Protein AF-A0A3D4LL09-F1 (afdb_monomer_lite)

Secondary structure (DSSP, 8-state):
---EEEE-HHHHTTT---TT--EEEEEEESSTTTTHHHHTT---------S----HHHHHHH--TTEEEEEEE-STTHHHHHHHHHTS-SS--HHHHHHHHHTT--PPSS-TTGGG----HHHHHHHHHHHHHHEEEEEEEHHHHHHHH----HHHHHHHHHHHH--TT--TT-TT--HHHHHHHHHHHHHHH--GGGGGG-HHHHHHHHHHHTT----TT-SSTTHHHHHHHHHHTHHHHHHHHHTS-HHHHTTSTTHHHHHHHHHTTS-HHHHHHHHHH-HHHHHHTT-----

Structure (mmCIF, N/CA/C/O backbone):
data_AF-A0A3D4LL09-F1
#
_entry.id   AF-A0A3D4LL09-F1
#
loop_
_atom_site.group_PDB
_atom_site.id
_atom_site.type_symbol
_atom_site.label_atom_id
_atom_site.label_alt_id
_atom_site.label_comp_id
_atom_site.label_asym_id
_atom_site.label_entity_id
_atom_site.label_seq_id
_atom_site.pdbx_PDB_ins_code
_atom_site.Cartn_x
_atom_site.Cartn_y
_atom_site.Cartn_z
_atom_site.occupancy
_atom_site.B_iso_or_equiv
_atom_site.auth_seq_id
_atom_site.auth_comp_id
_atom_site.auth_asym_id
_atom_site.auth_atom_id
_atom_site.pdbx_PDB_model_num
ATOM 1 N N . MET A 1 1 ? 12.389 -12.073 -26.379 1.00 48.88 1 MET A N 1
ATOM 2 C CA . MET A 1 1 ? 12.527 -10.742 -25.754 1.00 48.88 1 MET A CA 1
ATOM 3 C C . MET A 1 1 ? 13.259 -10.956 -24.448 1.00 48.88 1 MET A C 1
ATOM 5 O O . MET A 1 1 ? 12.718 -11.646 -23.595 1.00 48.88 1 MET A O 1
ATOM 9 N N . MET A 1 2 ? 14.506 -10.508 -24.342 1.00 57.81 2 MET A N 1
ATOM 10 C CA . MET A 1 2 ? 15.298 -10.720 -23.134 1.00 57.81 2 MET A CA 1
ATOM 11 C C . MET A 1 2 ? 15.249 -9.410 -22.362 1.00 57.81 2 MET A C 1
ATOM 13 O O . MET A 1 2 ? 16.082 -8.542 -22.589 1.00 57.81 2 MET A O 1
ATOM 17 N N . PHE A 1 3 ? 14.210 -9.228 -21.538 1.00 65.88 3 PHE A N 1
ATOM 18 C CA . PHE A 1 3 ? 14.255 -8.126 -20.586 1.00 65.88 3 PHE A CA 1
ATOM 19 C C . PHE A 1 3 ? 15.547 -8.256 -19.772 1.00 65.88 3 PHE A C 1
ATOM 21 O O . PHE A 1 3 ? 15.990 -9.363 -19.461 1.00 65.88 3 PHE A O 1
ATOM 28 N N . HIS A 1 4 ? 16.154 -7.127 -19.431 1.00 75.44 4 HIS A N 1
ATOM 29 C CA . HIS A 1 4 ? 17.276 -7.142 -18.511 1.00 75.44 4 HIS A CA 1
ATOM 30 C C . HIS A 1 4 ? 16.746 -7.317 -17.093 1.00 75.44 4 HIS A C 1
ATOM 32 O O . HIS A 1 4 ? 16.128 -6.399 -16.548 1.00 75.44 4 HIS A O 1
ATOM 38 N N . ASP A 1 5 ? 17.001 -8.487 -16.520 1.00 82.19 5 ASP A N 1
ATOM 39 C CA . ASP A 1 5 ? 16.604 -8.830 -15.160 1.00 82.19 5 ASP A CA 1
ATOM 40 C C . ASP A 1 5 ? 17.670 -8.384 -14.161 1.00 82.19 5 ASP A C 1
ATOM 42 O O . ASP A 1 5 ? 18.877 -8.531 -14.383 1.00 82.19 5 ASP A O 1
ATOM 46 N N . PHE A 1 6 ? 17.228 -7.828 -13.039 1.00 81.50 6 PHE A N 1
ATOM 47 C CA . PHE A 1 6 ? 18.079 -7.626 -11.884 1.00 81.50 6 PHE A CA 1
ATOM 48 C C . PHE A 1 6 ? 17.308 -7.839 -10.584 1.00 81.50 6 PHE A C 1
ATOM 50 O O . PHE A 1 6 ? 16.179 -7.384 -10.394 1.00 81.50 6 PHE A O 1
ATOM 57 N N . ASN A 1 7 ? 17.996 -8.506 -9.664 1.00 82.38 7 ASN A N 1
ATOM 58 C CA . ASN A 1 7 ? 17.589 -8.686 -8.280 1.00 82.38 7 ASN A CA 1
ATOM 59 C C . ASN A 1 7 ? 18.347 -7.707 -7.396 1.00 82.38 7 ASN A C 1
ATOM 61 O O . ASN A 1 7 ? 19.372 -7.162 -7.808 1.00 82.38 7 ASN A O 1
ATOM 65 N N . LYS A 1 8 ? 17.844 -7.498 -6.180 1.00 79.94 8 LYS A N 1
ATOM 66 C CA . LYS A 1 8 ? 18.388 -6.518 -5.237 1.00 79.94 8 LYS A CA 1
ATOM 67 C C . LYS A 1 8 ? 18.524 -5.111 -5.844 1.00 79.94 8 LYS A C 1
ATOM 69 O O . LYS A 1 8 ? 19.638 -4.626 -6.102 1.00 79.94 8 LYS A O 1
ATOM 74 N N . PRO A 1 9 ? 17.391 -4.454 -6.158 1.00 79.19 9 PRO A N 1
ATOM 75 C CA . PRO A 1 9 ? 17.397 -3.183 -6.868 1.00 79.19 9 PRO A CA 1
ATOM 76 C C . PRO A 1 9 ? 18.312 -2.125 -6.248 1.00 79.19 9 PRO A C 1
ATOM 78 O O . PRO A 1 9 ? 18.978 -1.385 -6.973 1.00 79.19 9 PRO A O 1
ATOM 81 N N . SER A 1 10 ? 18.392 -2.061 -4.924 1.00 73.19 10 SER A N 1
ATOM 82 C CA . SER A 1 10 ? 19.152 -1.036 -4.219 1.00 73.19 10 SER A CA 1
ATOM 83 C C . SER A 1 10 ? 20.654 -1.145 -4.450 1.00 73.19 10 SER A C 1
ATOM 85 O O . SER A 1 10 ? 21.327 -0.116 -4.547 1.00 73.19 10 SER A O 1
ATOM 87 N N . GLU A 1 11 ? 21.168 -2.367 -4.589 1.00 78.00 11 GLU A N 1
ATOM 88 C CA . GLU A 1 11 ? 22.570 -2.629 -4.922 1.00 78.00 11 GLU A CA 1
ATOM 89 C C . GLU A 1 11 ? 22.829 -2.344 -6.410 1.00 78.00 11 GLU A C 1
ATOM 91 O O . GLU A 1 11 ? 23.786 -1.659 -6.773 1.00 78.00 11 GLU A O 1
ATOM 96 N N . LYS A 1 12 ? 21.930 -2.813 -7.285 1.00 84.81 12 LYS A N 1
ATOM 97 C CA . LYS A 1 12 ? 22.168 -2.841 -8.734 1.00 84.81 12 LYS A CA 1
ATOM 98 C C . LYS A 1 12 ? 21.934 -1.519 -9.450 1.00 84.81 12 LYS A C 1
ATOM 100 O O . LYS A 1 12 ? 22.621 -1.241 -10.430 1.00 84.81 12 LYS A O 1
ATOM 105 N N . ILE A 1 13 ? 21.011 -0.672 -8.988 1.00 86.19 13 ILE A N 1
ATOM 106 C CA . ILE A 1 13 ? 20.606 0.549 -9.714 1.00 86.19 13 ILE A CA 1
ATOM 107 C C . ILE A 1 13 ? 21.780 1.485 -10.015 1.00 86.19 13 ILE A C 1
ATOM 109 O O . ILE A 1 13 ? 21.803 2.106 -11.076 1.00 86.19 13 ILE A O 1
ATOM 113 N N . ASN A 1 14 ? 22.753 1.599 -9.109 1.00 81.56 14 ASN A N 1
ATOM 114 C CA . ASN A 1 14 ? 23.909 2.475 -9.319 1.00 81.56 14 ASN A CA 1
ATOM 115 C C . ASN A 1 14 ? 24.937 1.889 -10.304 1.00 81.56 14 ASN A C 1
ATOM 117 O O . ASN A 1 14 ? 25.746 2.640 -10.843 1.00 81.56 14 ASN A O 1
ATOM 121 N N . GLU A 1 15 ? 24.883 0.583 -10.568 1.00 86.12 15 GLU A N 1
ATOM 122 C CA . GLU A 1 15 ? 25.737 -0.118 -11.534 1.00 86.12 15 GLU A CA 1
ATOM 123 C C . GLU A 1 15 ? 25.141 -0.101 -12.955 1.00 86.12 15 GLU A C 1
ATOM 125 O O . GLU A 1 15 ? 25.858 -0.305 -13.938 1.00 86.12 15 GLU A O 1
ATOM 130 N N . LEU A 1 16 ? 23.832 0.162 -13.085 1.00 85.56 16 LEU A N 1
ATOM 131 C CA . LEU A 1 16 ? 23.133 0.149 -14.369 1.00 85.56 16 LEU A CA 1
ATOM 132 C C . LEU A 1 16 ? 23.620 1.275 -15.290 1.00 85.56 16 LEU A C 1
ATOM 134 O O . LEU A 1 16 ? 23.458 2.466 -15.018 1.00 85.56 16 LEU A O 1
ATOM 138 N N . ARG A 1 17 ? 24.122 0.898 -16.467 1.00 84.81 17 ARG A N 1
ATOM 139 C CA . ARG A 1 17 ? 24.560 1.831 -17.518 1.00 84.81 17 ARG A CA 1
ATOM 140 C C . ARG A 1 17 ? 23.409 2.236 -18.445 1.00 84.81 17 ARG A C 1
ATOM 142 O O . ARG A 1 17 ? 23.509 2.108 -19.658 1.00 84.81 17 ARG A O 1
ATOM 149 N N . ILE A 1 18 ? 22.313 2.740 -17.871 1.00 84.69 18 ILE A N 1
ATOM 150 C CA . ILE A 1 18 ? 21.068 3.082 -18.598 1.00 84.69 18 ILE A CA 1
ATOM 151 C C . ILE A 1 18 ? 20.721 4.575 -18.541 1.00 84.69 18 ILE A C 1
ATOM 153 O O . ILE A 1 18 ? 19.552 4.975 -18.516 1.00 84.69 18 ILE A O 1
ATOM 157 N N . ASN A 1 19 ? 21.746 5.424 -18.495 1.00 78.69 19 ASN A N 1
ATOM 158 C CA . ASN A 1 19 ? 21.583 6.874 -18.423 1.00 78.69 19 ASN A CA 1
ATOM 159 C C . ASN A 1 19 ? 20.688 7.382 -19.562 1.00 78.69 19 ASN A C 1
ATOM 161 O O . ASN A 1 19 ? 20.935 7.100 -20.730 1.00 78.69 19 ASN A O 1
ATOM 165 N N . ASN A 1 20 ? 19.639 8.132 -19.211 1.00 81.50 20 ASN A N 1
ATOM 166 C CA . ASN A 1 20 ? 18.649 8.670 -20.152 1.00 81.50 20 ASN A CA 1
ATOM 167 C C . ASN A 1 20 ? 17.906 7.625 -21.007 1.00 81.50 20 ASN A C 1
ATOM 169 O O . ASN A 1 20 ? 17.220 7.997 -21.960 1.00 81.50 20 ASN A O 1
ATOM 173 N N . CYS A 1 21 ? 17.951 6.338 -20.647 1.00 89.44 21 CYS A N 1
ATOM 174 C CA . CYS A 1 21 ? 17.120 5.337 -21.302 1.00 89.44 21 CYS A CA 1
ATOM 175 C C . CYS A 1 21 ? 15.646 5.588 -20.962 1.00 89.44 21 CYS A C 1
ATOM 177 O O . CYS A 1 21 ? 15.214 5.419 -19.824 1.00 89.44 21 CYS A O 1
ATOM 179 N N . THR A 1 22 ? 14.857 5.980 -21.960 1.00 92.69 22 THR A N 1
ATOM 180 C CA . THR A 1 22 ? 13.397 5.905 -21.867 1.00 92.69 22 THR A CA 1
ATOM 181 C C . THR A 1 22 ? 12.970 4.463 -22.100 1.00 92.69 22 THR A C 1
ATOM 183 O O . THR A 1 22 ? 13.456 3.850 -23.043 1.00 92.69 22 THR A O 1
ATOM 186 N N . GLY A 1 23 ? 12.062 3.928 -21.292 1.00 93.19 23 GLY A N 1
ATOM 187 C CA . GLY A 1 23 ? 11.683 2.522 -21.390 1.00 93.19 23 GLY A CA 1
ATOM 188 C C . GLY A 1 23 ? 10.579 2.108 -20.429 1.00 93.19 23 GLY A C 1
ATOM 189 O O . GLY A 1 23 ? 9.956 2.948 -19.766 1.00 93.19 23 GLY A O 1
ATOM 190 N N . ILE A 1 24 ? 10.358 0.801 -20.365 1.00 93.31 24 ILE A N 1
ATOM 191 C CA . ILE A 1 24 ? 9.374 0.152 -19.501 1.00 93.31 24 ILE A CA 1
ATOM 192 C C . ILE A 1 24 ? 10.079 -0.778 -18.518 1.00 93.31 24 ILE A C 1
ATOM 194 O O . ILE A 1 24 ? 11.163 -1.282 -18.803 1.00 93.31 24 ILE A O 1
ATOM 198 N N . TYR A 1 25 ? 9.467 -0.996 -17.362 1.00 94.44 25 TYR A N 1
ATOM 199 C CA . TYR A 1 25 ? 9.916 -1.992 -16.404 1.00 94.44 25 TYR A CA 1
ATOM 200 C C . TYR A 1 25 ? 8.736 -2.735 -15.797 1.00 94.44 25 TYR A C 1
ATOM 202 O O . TYR A 1 25 ? 7.612 -2.229 -15.724 1.00 94.44 25 TYR A O 1
ATOM 210 N N . VAL A 1 26 ? 9.034 -3.943 -15.352 1.00 93.44 26 VAL A N 1
ATOM 211 C CA . VAL A 1 26 ? 8.110 -4.891 -14.753 1.00 93.44 26 VAL A CA 1
ATOM 212 C C . VAL A 1 26 ? 8.700 -5.314 -13.419 1.00 93.44 26 VAL A C 1
ATOM 214 O O . VAL A 1 26 ? 9.897 -5.570 -13.326 1.00 93.44 26 VAL A O 1
ATOM 217 N N . VAL A 1 27 ? 7.865 -5.363 -12.390 1.00 93.12 27 VAL A N 1
ATOM 218 C CA . VAL A 1 27 ? 8.226 -5.851 -11.062 1.00 93.12 27 VAL A CA 1
ATOM 219 C C . VAL A 1 27 ? 7.487 -7.153 -10.822 1.00 93.12 27 VAL A C 1
ATOM 221 O O . VAL A 1 27 ? 6.258 -7.208 -10.949 1.00 93.12 27 VAL A O 1
ATOM 224 N N . ARG A 1 28 ? 8.240 -8.184 -10.457 1.00 90.12 28 ARG A N 1
ATOM 225 C CA . ARG A 1 28 ? 7.733 -9.520 -10.168 1.00 90.12 28 ARG A CA 1
ATOM 226 C C . ARG A 1 28 ? 7.959 -9.876 -8.715 1.00 90.12 28 ARG A C 1
ATOM 228 O O . ARG A 1 28 ? 8.939 -9.453 -8.109 1.00 90.12 28 ARG A O 1
ATOM 235 N N . SER A 1 29 ? 7.054 -10.670 -8.165 1.00 85.56 29 SER A N 1
ATOM 236 C CA . SER A 1 29 ? 7.299 -11.341 -6.896 1.00 85.56 29 SER A CA 1
ATOM 237 C C . SER A 1 29 ? 8.192 -12.565 -7.119 1.00 85.56 29 SER A C 1
ATOM 239 O O . SER A 1 29 ? 7.896 -13.387 -7.981 1.00 85.56 29 SER A O 1
ATOM 241 N N . MET A 1 30 ? 9.268 -12.701 -6.338 1.00 80.19 30 MET A N 1
ATOM 242 C CA . MET A 1 30 ? 10.162 -13.869 -6.379 1.00 80.19 30 MET A CA 1
ATOM 243 C C . MET A 1 30 ? 9.504 -15.133 -5.817 1.00 80.19 30 MET A C 1
ATOM 245 O O . MET A 1 30 ? 9.904 -16.252 -6.136 1.00 80.19 30 MET A O 1
ATOM 249 N N . HIS A 1 31 ? 8.495 -14.969 -4.965 1.00 72.81 31 HIS A N 1
ATOM 250 C CA . HIS A 1 31 ? 7.753 -16.080 -4.397 1.00 72.81 31 HIS A CA 1
ATOM 251 C C . HIS A 1 31 ? 6.367 -16.111 -5.029 1.00 72.81 31 HIS A C 1
ATOM 253 O O . HIS A 1 31 ? 5.594 -15.159 -4.907 1.00 72.81 31 HIS A O 1
ATOM 259 N N . ARG A 1 32 ? 6.012 -17.238 -5.660 1.00 54.97 32 ARG A N 1
ATOM 260 C CA . ARG A 1 32 ? 4.610 -17.486 -6.006 1.00 54.97 32 ARG A CA 1
ATOM 261 C C . ARG A 1 32 ? 3.805 -17.312 -4.723 1.00 54.97 32 ARG A C 1
ATOM 263 O O . ARG A 1 32 ? 4.091 -18.004 -3.748 1.00 54.97 32 ARG A O 1
ATOM 270 N N . ASN A 1 33 ? 2.779 -16.463 -4.754 1.00 52.62 33 ASN A N 1
ATOM 271 C CA . ASN A 1 33 ? 1.744 -16.363 -3.718 1.00 52.62 33 ASN A CA 1
ATOM 272 C C . ASN A 1 33 ? 1.976 -15.427 -2.515 1.00 52.62 33 ASN A C 1
ATOM 274 O O . ASN A 1 33 ? 1.181 -15.530 -1.586 1.00 52.62 33 ASN A O 1
ATOM 278 N N . ILE A 1 34 ? 2.933 -14.482 -2.500 1.00 50.44 34 ILE A N 1
ATOM 279 C CA . ILE A 1 34 ? 3.039 -13.520 -1.360 1.00 50.44 34 ILE A CA 1
ATOM 280 C C . ILE A 1 34 ? 1.725 -12.747 -1.142 1.00 50.44 34 ILE A C 1
ATOM 282 O O . ILE A 1 34 ? 1.379 -12.388 -0.023 1.00 50.44 34 ILE A O 1
ATOM 286 N N . PHE A 1 35 ? 0.964 -12.531 -2.217 1.00 53.34 35 PHE A N 1
ATOM 287 C CA . PHE A 1 35 ? -0.315 -11.826 -2.186 1.00 53.34 35 PHE A CA 1
ATOM 288 C C . PHE A 1 35 ? -1.514 -12.728 -2.515 1.00 53.34 35 PHE A C 1
ATOM 290 O O . PHE A 1 35 ? -2.554 -12.199 -2.893 1.00 53.34 35 PHE A O 1
ATOM 297 N N . LYS A 1 36 ? -1.412 -14.068 -2.400 1.00 45.16 36 LYS A N 1
ATOM 298 C CA . LYS A 1 36 ? -2.538 -14.977 -2.730 1.00 45.16 36 LYS A CA 1
ATOM 299 C C . LYS A 1 36 ? -3.803 -14.660 -1.934 1.00 45.16 36 LYS A C 1
ATOM 301 O O . LYS A 1 36 ? -4.886 -14.688 -2.509 1.00 45.16 36 LYS A O 1
ATOM 306 N N . ASP A 1 37 ? -3.651 -14.263 -0.675 1.00 43.41 37 ASP A N 1
ATOM 307 C CA . ASP A 1 37 ? -4.774 -13.870 0.184 1.00 43.41 37 ASP A CA 1
ATOM 308 C C . ASP A 1 37 ? -5.446 -12.568 -0.291 1.00 43.41 37 ASP A C 1
ATOM 310 O O . ASP A 1 37 ? -6.614 -12.335 -0.013 1.00 43.41 37 ASP A O 1
ATOM 314 N N . VAL A 1 38 ? -4.747 -11.749 -1.088 1.00 45.44 38 VAL A N 1
ATOM 315 C CA . VAL A 1 38 ? -5.309 -10.566 -1.766 1.00 45.44 38 VAL A CA 1
ATOM 316 C C . VAL A 1 38 ? -5.921 -10.922 -3.134 1.00 45.44 38 VAL A C 1
ATOM 318 O O . VAL A 1 38 ? -6.691 -10.140 -3.686 1.00 45.44 38 VAL A O 1
ATOM 321 N N . ASN A 1 39 ? -5.583 -12.088 -3.697 1.00 40.12 39 ASN A N 1
ATOM 322 C CA . ASN A 1 39 ? -5.847 -12.463 -5.092 1.00 40.12 39 ASN A CA 1
ATOM 323 C C . ASN A 1 39 ? -7.066 -13.389 -5.287 1.00 40.12 39 ASN A C 1
ATOM 325 O O . ASN A 1 39 ? -7.489 -13.595 -6.424 1.00 40.12 39 ASN A O 1
ATOM 329 N N . ASN A 1 40 ? -7.644 -13.949 -4.216 1.00 39.19 40 ASN A N 1
ATOM 330 C CA . ASN A 1 40 ? -8.684 -14.992 -4.292 1.00 39.19 40 ASN A CA 1
ATOM 331 C C . ASN A 1 40 ? -10.048 -14.556 -4.882 1.00 39.19 40 ASN A C 1
ATOM 333 O O . ASN A 1 40 ? -10.948 -15.386 -4.978 1.00 39.19 40 ASN A O 1
ATOM 337 N N . GLU A 1 41 ? -10.211 -13.315 -5.351 1.00 43.09 41 GLU A N 1
ATOM 338 C CA . GLU A 1 41 ? -11.465 -12.834 -5.961 1.00 43.09 41 GLU A CA 1
ATOM 339 C C . GLU A 1 41 ? -11.369 -12.469 -7.459 1.00 43.09 41 GLU A C 1
ATOM 341 O O . GLU A 1 41 ? -12.369 -12.090 -8.063 1.00 43.09 41 GLU A O 1
ATOM 346 N N . MET A 1 42 ? -10.209 -12.584 -8.118 1.00 39.28 42 MET A N 1
ATOM 347 C CA . MET A 1 42 ? -9.995 -11.896 -9.409 1.00 39.28 42 MET A CA 1
ATOM 348 C C . MET A 1 42 ? -10.332 -12.672 -10.696 1.00 39.28 42 MET A C 1
ATOM 350 O O . MET A 1 42 ? -10.083 -12.160 -11.790 1.00 39.28 42 MET A O 1
ATOM 354 N N . HIS A 1 43 ? -10.952 -13.854 -10.631 1.00 34.12 43 HIS A N 1
ATOM 355 C CA . HIS A 1 43 ? -11.329 -14.589 -11.846 1.00 34.12 43 HIS A CA 1
ATOM 356 C C . HIS A 1 43 ? -12.836 -14.735 -12.034 1.00 34.12 43 HIS A C 1
ATOM 358 O O . HIS A 1 43 ? -13.422 -15.768 -11.719 1.00 34.12 43 HIS A O 1
ATOM 364 N N . LYS A 1 44 ? -13.425 -13.727 -12.687 1.00 29.20 44 LYS A N 1
ATOM 365 C CA . LYS A 1 44 ? -14.289 -13.926 -13.859 1.00 29.20 44 LYS A CA 1
ATOM 366 C C . LYS A 1 44 ? -14.515 -12.605 -14.600 1.00 29.20 44 LYS A C 1
ATOM 368 O O . LYS A 1 44 ? -14.818 -11.594 -13.984 1.00 29.20 44 LYS A O 1
ATOM 373 N N . GLU A 1 45 ? -14.448 -12.708 -15.931 1.00 31.64 45 GLU A N 1
ATOM 374 C CA . GLU A 1 45 ? -15.123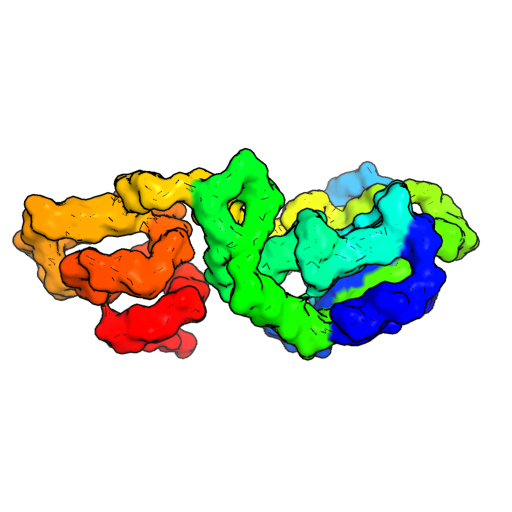 -11.842 -16.913 1.00 31.64 45 GLU A CA 1
ATOM 375 C C . GLU A 1 45 ? -14.516 -10.451 -17.240 1.00 31.64 45 GLU A C 1
ATOM 377 O O . GLU A 1 45 ? -14.611 -9.505 -16.471 1.00 31.64 45 GLU A O 1
ATOM 382 N N . TYR A 1 46 ? -13.920 -10.277 -18.434 1.00 35.19 46 TYR A N 1
ATOM 383 C CA . TYR A 1 46 ? -14.605 -9.791 -19.658 1.00 35.19 46 TYR A CA 1
ATOM 384 C C . TYR A 1 46 ? -13.629 -9.340 -20.769 1.00 35.19 46 TYR A C 1
ATOM 386 O O . TYR A 1 46 ? -12.518 -8.864 -20.524 1.00 35.19 46 TYR A O 1
ATOM 394 N N . GLN A 1 47 ? -14.115 -9.464 -22.009 1.00 32.94 47 GLN A N 1
ATOM 395 C CA . GLN A 1 47 ? -13.520 -9.060 -23.284 1.00 32.94 47 GLN A CA 1
ATOM 396 C C . GLN A 1 47 ? -13.748 -7.574 -23.657 1.00 32.94 47 GLN A C 1
ATOM 398 O O . GLN A 1 47 ? -14.719 -6.940 -23.259 1.00 32.94 47 GLN A O 1
ATOM 403 N N . GLU A 1 48 ? -12.828 -7.098 -24.506 1.00 30.95 48 GLU A N 1
ATOM 404 C CA . GLU A 1 48 ? -12.961 -6.114 -25.598 1.00 30.95 48 GLU A CA 1
ATOM 405 C C . GLU A 1 48 ? -13.240 -4.620 -25.328 1.00 30.95 48 GLU A C 1
ATOM 407 O O . GLU A 1 48 ? -14.360 -4.147 -25.164 1.00 30.95 48 GLU A O 1
ATOM 412 N N . ARG A 1 49 ? -12.156 -3.834 -25.469 1.00 27.17 49 ARG A N 1
ATOM 413 C CA . ARG A 1 49 ? -12.154 -2.461 -26.015 1.00 27.17 49 ARG A CA 1
ATOM 414 C C . ARG A 1 49 ? -10.865 -2.239 -26.807 1.00 27.17 49 ARG A C 1
ATOM 416 O O . ARG A 1 49 ? -9.785 -2.565 -26.300 1.00 27.17 49 ARG A O 1
ATOM 423 N N . THR A 1 50 ? -11.004 -1.682 -28.007 1.00 32.12 50 THR A N 1
ATOM 424 C CA . THR A 1 50 ? -9.974 -1.417 -29.023 1.00 32.12 50 THR A CA 1
ATOM 425 C C . THR A 1 50 ? -8.934 -0.396 -28.549 1.00 32.12 50 THR A C 1
ATOM 427 O O . THR A 1 50 ? -9.128 0.815 -28.576 1.00 32.12 50 THR A O 1
ATOM 430 N N . ILE A 1 51 ? -7.798 -0.921 -28.101 1.00 31.55 51 ILE A N 1
ATOM 431 C CA . ILE A 1 51 ? -6.498 -0.249 -27.975 1.00 31.55 51 ILE A CA 1
ATOM 432 C C . ILE A 1 51 ? -5.572 -1.052 -28.902 1.00 31.55 51 ILE A C 1
ATOM 434 O O . ILE A 1 51 ? -5.805 -2.256 -29.014 1.00 31.55 51 ILE A O 1
ATOM 438 N N . PRO A 1 52 ? -4.565 -0.460 -29.574 1.00 34.34 52 PRO A N 1
ATOM 439 C CA . PRO A 1 52 ? -3.621 -1.234 -30.375 1.00 34.34 52 PRO A CA 1
ATOM 440 C C . PRO A 1 52 ? -3.048 -2.382 -29.538 1.00 34.34 52 PRO A C 1
ATOM 442 O O . PRO A 1 52 ? -2.358 -2.140 -28.547 1.00 34.34 52 PRO A O 1
ATOM 445 N N . THR A 1 53 ? -3.398 -3.617 -29.890 1.00 38.09 53 THR A N 1
ATOM 446 C CA . THR A 1 53 ? -2.895 -4.811 -29.216 1.00 38.09 53 THR A CA 1
ATOM 447 C C . THR A 1 53 ? -1.407 -4.923 -29.543 1.00 38.09 53 THR A C 1
ATOM 449 O O . THR A 1 53 ? -1.052 -4.804 -30.719 1.00 38.09 53 THR A O 1
ATOM 452 N N . PRO A 1 54 ? -0.514 -5.113 -28.553 1.00 41.50 54 PRO A N 1
ATOM 453 C CA . PRO A 1 54 ? 0.864 -5.499 -28.838 1.00 41.50 54 PRO A CA 1
ATOM 454 C C . PRO A 1 54 ? 0.872 -6.723 -29.771 1.00 41.50 54 PRO A C 1
ATOM 456 O O . PRO A 1 54 ? -0.048 -7.538 -29.656 1.00 41.50 54 PRO A O 1
ATOM 459 N N . PRO A 1 55 ? 1.862 -6.875 -30.673 1.00 48.53 55 PRO A N 1
ATOM 460 C CA . PRO A 1 55 ? 1.962 -8.048 -31.540 1.00 48.53 55 PRO A CA 1
ATOM 461 C C . PRO A 1 55 ? 1.739 -9.345 -30.754 1.00 48.53 55 PRO A C 1
ATOM 463 O O . PRO A 1 55 ? 2.226 -9.475 -29.632 1.00 48.53 55 PRO A O 1
ATOM 466 N N . GLU A 1 56 ? 1.007 -10.300 -31.322 1.00 48.84 56 GLU A N 1
ATOM 467 C CA . GLU A 1 56 ? 0.579 -11.534 -30.641 1.00 48.84 56 GLU A CA 1
ATOM 468 C C . GLU A 1 56 ? 1.770 -12.331 -30.063 1.00 48.84 56 GLU A C 1
ATOM 470 O O . GLU A 1 56 ? 1.705 -12.895 -28.972 1.00 48.84 56 GLU A O 1
ATOM 475 N N . GLU A 1 57 ? 2.927 -12.251 -30.723 1.00 46.56 57 GLU A N 1
ATOM 476 C CA . GLU A 1 57 ? 4.202 -12.813 -30.267 1.00 46.56 57 GLU A CA 1
ATOM 477 C C . GLU A 1 57 ? 4.787 -12.145 -29.013 1.00 46.56 57 GLU A C 1
ATOM 479 O O . GLU A 1 57 ? 5.597 -12.769 -28.328 1.00 46.56 57 GLU A O 1
ATOM 484 N N . MET A 1 58 ? 4.398 -10.907 -28.685 1.00 43.88 58 MET A N 1
ATOM 485 C CA . MET A 1 58 ? 4.723 -10.273 -27.404 1.00 43.88 58 MET A CA 1
ATOM 486 C C . MET A 1 58 ? 3.845 -10.817 -26.282 1.00 43.88 58 MET A C 1
ATOM 488 O O . MET A 1 58 ? 4.341 -10.989 -25.175 1.00 43.88 58 MET A O 1
ATOM 492 N N . LEU A 1 59 ? 2.567 -11.119 -26.541 1.00 43.59 59 LEU A N 1
ATOM 493 C CA . LEU A 1 59 ? 1.603 -11.501 -25.499 1.00 43.59 59 LEU A CA 1
ATOM 494 C C . LEU A 1 59 ? 2.084 -12.703 -24.669 1.00 43.59 59 LEU A C 1
ATOM 496 O O . LEU A 1 59 ? 1.983 -12.668 -23.444 1.00 43.59 59 LEU A O 1
ATOM 500 N N . LYS A 1 60 ? 2.721 -13.698 -25.305 1.00 43.53 60 LYS A N 1
ATOM 501 C CA . LYS A 1 60 ? 3.305 -14.879 -24.632 1.00 43.53 60 LYS A CA 1
ATOM 502 C C . LYS A 1 60 ? 4.458 -14.571 -23.664 1.00 43.53 60 LYS A C 1
ATOM 504 O O . LYS A 1 60 ? 4.771 -15.394 -22.816 1.00 43.53 60 LYS A O 1
ATOM 509 N N . TYR A 1 61 ? 5.109 -13.418 -23.814 1.00 46.22 61 TYR A N 1
ATOM 510 C CA . TYR A 1 61 ? 6.173 -12.935 -22.922 1.00 46.22 61 TYR A CA 1
ATOM 511 C C . TYR A 1 61 ? 5.690 -11.839 -21.969 1.00 46.22 61 TYR A C 1
ATOM 513 O O . TYR A 1 61 ? 6.435 -11.414 -21.087 1.00 46.22 61 TYR A O 1
ATOM 521 N N . LEU A 1 62 ? 4.487 -11.315 -22.207 1.00 49.31 62 LEU A N 1
ATOM 522 C CA . LEU A 1 62 ? 3.918 -10.223 -21.442 1.00 49.31 62 LEU A CA 1
ATOM 523 C C . LEU A 1 62 ? 3.014 -10.719 -20.329 1.00 49.31 62 LEU A C 1
ATOM 525 O O . LEU A 1 62 ? 2.936 -9.994 -19.356 1.00 49.31 62 LEU A O 1
ATOM 529 N N . VAL A 1 63 ? 2.355 -11.875 -20.463 1.00 59.72 63 VAL A N 1
ATOM 530 C CA . VAL A 1 63 ? 1.486 -12.446 -19.422 1.00 59.72 63 VAL A CA 1
ATOM 531 C C . VAL A 1 63 ? 2.320 -13.268 -18.444 1.00 59.72 63 VAL A C 1
ATOM 533 O O . VAL A 1 63 ? 2.858 -14.310 -18.809 1.00 59.72 63 VAL A O 1
ATOM 536 N N . ASP A 1 64 ? 2.420 -12.801 -17.203 1.00 69.75 64 ASP A N 1
ATOM 537 C CA . ASP A 1 64 ? 3.114 -13.501 -16.122 1.00 69.75 64 AS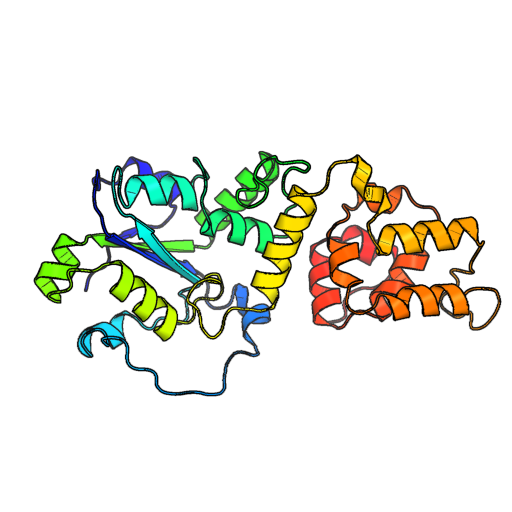P A CA 1
ATOM 538 C C . ASP A 1 64 ? 2.381 -13.272 -14.795 1.00 69.75 64 ASP A C 1
ATOM 540 O O . ASP A 1 64 ? 2.208 -12.140 -14.340 1.00 69.75 64 ASP A O 1
ATOM 544 N N . GLU A 1 65 ? 1.950 -14.370 -14.171 1.00 70.94 65 GLU A N 1
ATOM 545 C CA . GLU A 1 65 ? 1.163 -14.377 -12.931 1.00 70.94 65 GLU A CA 1
ATOM 546 C C . GLU A 1 65 ? 1.904 -13.757 -11.736 1.00 70.94 65 GLU A C 1
ATOM 548 O O . GLU A 1 65 ? 1.275 -13.371 -10.751 1.00 70.94 65 GLU A O 1
ATOM 553 N N . ASN A 1 66 ? 3.234 -13.638 -11.800 1.00 83.06 66 ASN A N 1
ATOM 554 C CA . ASN A 1 66 ? 4.033 -13.041 -10.730 1.00 83.06 66 ASN A CA 1
ATOM 555 C C . ASN A 1 66 ? 4.193 -11.525 -10.879 1.00 83.06 66 ASN A C 1
ATOM 557 O O . ASN A 1 66 ? 4.806 -10.896 -10.012 1.00 83.06 66 ASN A O 1
ATOM 561 N N . VAL A 1 67 ? 3.677 -10.919 -11.953 1.00 88.31 67 VAL A N 1
ATOM 562 C CA . VAL A 1 67 ? 3.776 -9.475 -12.182 1.00 88.31 67 VAL A CA 1
ATOM 563 C C . VAL A 1 67 ? 2.877 -8.732 -11.202 1.00 88.31 67 VAL A C 1
ATOM 565 O O . VAL A 1 67 ? 1.652 -8.766 -11.287 1.00 88.31 67 VAL A O 1
ATOM 568 N N . ILE A 1 68 ? 3.499 -7.989 -10.288 1.00 89.12 68 ILE A N 1
ATOM 569 C CA . ILE A 1 68 ? 2.779 -7.200 -9.283 1.00 89.12 68 ILE A CA 1
ATOM 570 C C . ILE A 1 68 ? 2.678 -5.727 -9.664 1.00 89.12 68 ILE A C 1
ATOM 572 O O . ILE A 1 68 ? 1.757 -5.046 -9.214 1.00 89.12 68 ILE A O 1
ATOM 576 N N . TYR A 1 69 ? 3.596 -5.228 -10.498 1.00 94.44 69 TYR A N 1
ATOM 577 C CA . TYR A 1 69 ? 3.593 -3.842 -10.947 1.00 94.44 69 TYR A CA 1
ATOM 578 C C . TYR A 1 69 ? 4.290 -3.660 -12.298 1.00 94.44 69 TYR A C 1
ATOM 580 O O . TYR A 1 69 ? 5.298 -4.296 -12.588 1.00 94.44 69 TYR A O 1
ATOM 588 N N . ILE A 1 70 ? 3.790 -2.731 -13.105 1.00 94.62 70 ILE A N 1
ATOM 589 C CA . ILE A 1 70 ? 4.380 -2.282 -14.365 1.00 94.62 70 ILE A CA 1
ATOM 590 C C . ILE A 1 70 ? 4.468 -0.760 -14.335 1.00 94.62 70 ILE A C 1
ATOM 592 O O . ILE A 1 70 ? 3.513 -0.073 -13.960 1.00 94.62 70 ILE A O 1
ATOM 596 N N . GLY A 1 71 ? 5.598 -0.216 -14.778 1.00 95.50 71 GLY A N 1
ATOM 597 C CA . GLY A 1 71 ? 5.758 1.224 -14.918 1.00 95.50 71 GLY A CA 1
ATOM 598 C C . GLY A 1 71 ? 6.703 1.613 -16.041 1.00 95.50 71 GLY A C 1
ATOM 599 O O . GLY A 1 71 ? 7.313 0.782 -16.706 1.00 95.50 71 GLY A O 1
ATOM 600 N N . LYS A 1 72 ? 6.849 2.922 -16.238 1.00 95.38 72 LYS A N 1
ATOM 601 C CA . LYS A 1 72 ? 7.720 3.502 -17.267 1.00 95.38 72 LYS A CA 1
ATOM 602 C C . LYS A 1 72 ? 8.656 4.575 -16.725 1.00 95.38 72 LYS A C 1
ATOM 604 O O . LYS A 1 72 ? 8.328 5.317 -15.794 1.00 95.38 72 LYS A O 1
ATOM 609 N N . GLY A 1 73 ? 9.809 4.703 -17.369 1.00 94.31 73 GLY A N 1
ATOM 610 C CA . GLY A 1 73 ? 10.728 5.826 -17.207 1.00 94.31 73 GLY A CA 1
ATOM 611 C C . GLY A 1 73 ? 10.772 6.622 -18.500 1.00 94.31 73 GLY A C 1
ATOM 612 O O . GLY A 1 73 ? 11.190 6.091 -19.520 1.00 94.31 73 GLY A O 1
ATOM 613 N N . ILE A 1 74 ? 10.332 7.880 -18.471 1.00 91.00 74 ILE A N 1
ATOM 614 C CA . ILE A 1 74 ? 10.319 8.781 -19.633 1.00 91.00 74 ILE A CA 1
ATOM 615 C C . ILE A 1 74 ? 11.001 10.108 -19.280 1.00 91.00 74 ILE A C 1
ATOM 617 O O . ILE A 1 74 ? 10.984 10.528 -18.120 1.00 91.00 74 ILE A O 1
ATOM 621 N N . GLY A 1 75 ? 11.548 10.793 -20.285 1.00 86.62 75 GLY A N 1
ATOM 622 C CA . GLY A 1 75 ? 12.138 12.126 -20.130 1.00 86.62 75 GLY A CA 1
ATOM 623 C C . GLY A 1 75 ? 13.528 12.117 -19.485 1.00 86.62 75 GLY A C 1
ATOM 624 O O . GLY A 1 75 ? 14.239 11.114 -19.520 1.00 86.62 75 GLY A O 1
ATOM 625 N N . ASN A 1 76 ? 13.928 13.256 -18.908 1.00 87.00 76 ASN A N 1
ATOM 626 C CA . ASN A 1 76 ? 15.278 13.446 -18.372 1.00 87.00 76 ASN A CA 1
ATOM 627 C C . ASN A 1 76 ? 15.580 12.473 -17.213 1.00 87.00 76 ASN A C 1
ATOM 629 O O . ASN A 1 76 ? 14.870 12.460 -16.198 1.00 87.00 76 ASN A O 1
ATOM 633 N N . GLY A 1 77 ? 16.635 11.669 -17.372 1.00 87.44 77 GLY A N 1
ATOM 634 C CA . GLY A 1 77 ? 17.038 10.604 -16.453 1.00 87.44 77 GLY A CA 1
ATOM 635 C C . GLY A 1 77 ? 16.321 9.261 -16.646 1.00 87.44 77 GLY A C 1
ATOM 636 O O . GLY A 1 77 ? 16.761 8.273 -16.059 1.00 87.44 77 GLY A O 1
ATOM 637 N N . GLY A 1 78 ? 15.262 9.201 -17.464 1.00 93.56 78 GLY A N 1
ATOM 638 C CA . GLY A 1 78 ? 14.629 7.963 -17.931 1.00 93.56 78 GLY A CA 1
ATOM 639 C C . GLY A 1 78 ? 14.310 6.922 -16.846 1.00 93.56 78 GLY A C 1
ATOM 640 O O . GLY A 1 78 ? 13.828 7.251 -15.757 1.00 93.56 78 GLY A O 1
ATOM 641 N N . LEU A 1 79 ? 14.575 5.652 -17.160 1.00 94.88 79 LEU A N 1
ATOM 642 C CA . LEU A 1 79 ? 14.433 4.505 -16.265 1.00 94.88 79 LEU A CA 1
ATOM 643 C C . LEU A 1 79 ? 15.313 4.632 -15.025 1.00 94.88 79 LEU A C 1
ATOM 645 O O . LEU A 1 79 ? 14.816 4.380 -13.936 1.00 94.88 79 LEU A O 1
ATOM 649 N N . LEU A 1 80 ? 16.561 5.101 -15.137 1.00 93.94 80 LEU A N 1
ATOM 650 C CA . LEU A 1 80 ? 17.449 5.216 -13.974 1.00 93.94 80 LEU A CA 1
ATOM 651 C C . LEU A 1 80 ? 16.861 6.136 -12.895 1.00 93.94 80 LEU A C 1
ATOM 653 O O . LEU A 1 80 ? 16.803 5.778 -11.718 1.00 93.94 80 LEU A O 1
ATOM 657 N N . LYS A 1 81 ? 16.379 7.322 -13.288 1.00 94.19 81 LYS A N 1
ATOM 658 C CA . LYS A 1 81 ? 15.708 8.245 -12.362 1.00 94.19 81 LYS A CA 1
ATOM 659 C C . LYS A 1 81 ? 14.456 7.609 -11.766 1.00 94.19 81 LYS A C 1
ATOM 661 O O . LYS A 1 81 ? 14.216 7.753 -10.567 1.00 94.19 81 LYS A O 1
ATOM 666 N N . ARG A 1 82 ? 13.670 6.908 -12.587 1.00 95.50 82 ARG A N 1
ATOM 667 C CA . ARG A 1 82 ? 12.468 6.209 -12.130 1.00 95.50 82 ARG A CA 1
ATOM 668 C C . ARG A 1 82 ? 12.818 5.109 -11.125 1.00 95.50 82 ARG A C 1
ATOM 670 O O . ARG A 1 82 ? 12.213 5.076 -10.068 1.00 95.50 82 ARG A O 1
ATOM 677 N N . PHE A 1 83 ? 13.835 4.290 -11.359 1.00 95.62 83 PHE A N 1
ATOM 678 C CA . PHE A 1 83 ? 14.256 3.240 -10.426 1.00 95.62 83 PHE A CA 1
ATOM 679 C C . PHE A 1 83 ? 14.702 3.803 -9.080 1.00 95.62 83 PHE A C 1
ATOM 681 O O . PHE A 1 83 ? 14.290 3.307 -8.034 1.00 95.62 83 PHE A O 1
ATOM 688 N N . LYS A 1 84 ? 15.448 4.914 -9.084 1.00 94.06 84 LYS A N 1
ATOM 689 C CA . LYS A 1 84 ? 15.795 5.625 -7.845 1.00 94.06 84 LYS A CA 1
ATOM 690 C C . LYS A 1 84 ? 14.550 6.093 -7.077 1.00 94.06 84 LYS A C 1
ATOM 692 O O . LYS A 1 84 ? 14.525 6.037 -5.851 1.00 94.06 84 LYS A O 1
ATOM 697 N N . GLN A 1 85 ? 13.499 6.524 -7.770 1.00 94.56 85 GLN A N 1
ATOM 698 C CA . GLN A 1 85 ? 12.236 6.907 -7.130 1.00 94.56 85 GLN A CA 1
ATOM 699 C C . GLN A 1 85 ? 11.473 5.697 -6.576 1.00 94.56 85 GLN A C 1
ATOM 701 O O . GLN A 1 85 ? 10.979 5.752 -5.453 1.00 94.56 85 GLN A O 1
ATOM 706 N N . GLU A 1 86 ? 11.366 4.626 -7.359 1.00 95.19 86 GLU A N 1
ATOM 707 C CA . GLU A 1 86 ? 10.462 3.500 -7.094 1.00 95.19 86 GLU A CA 1
ATOM 708 C C . GLU A 1 86 ? 11.057 2.451 -6.154 1.00 95.19 86 GLU A C 1
ATOM 710 O O . GLU A 1 86 ? 10.307 1.819 -5.419 1.00 95.19 86 GLU A O 1
ATOM 715 N N . PHE A 1 87 ? 12.383 2.301 -6.127 1.00 94.56 87 PHE A N 1
ATOM 716 C CA . PHE A 1 87 ? 13.055 1.264 -5.337 1.00 94.56 87 PHE A CA 1
ATOM 717 C C . PHE A 1 87 ? 13.938 1.841 -4.223 1.00 94.56 87 PHE A C 1
ATOM 719 O O . PHE A 1 87 ? 14.038 1.254 -3.154 1.00 94.56 87 PHE A O 1
ATOM 726 N N . LEU A 1 88 ? 14.500 3.045 -4.404 1.00 89.69 88 LEU A N 1
ATOM 727 C CA . LEU A 1 88 ? 15.328 3.707 -3.378 1.00 89.69 88 LEU A CA 1
ATOM 728 C C . LEU A 1 88 ? 14.597 4.802 -2.584 1.00 89.69 88 LEU A C 1
ATOM 730 O O . LEU A 1 88 ? 15.164 5.350 -1.631 1.00 89.69 88 LEU A O 1
ATOM 734 N N . HIS A 1 89 ? 13.363 5.139 -2.970 1.00 88.06 89 HIS A N 1
ATOM 735 C CA . HIS A 1 89 ? 12.592 6.276 -2.452 1.00 88.06 89 HIS A CA 1
ATOM 736 C C . HIS A 1 89 ? 13.325 7.628 -2.550 1.00 88.06 89 HIS A C 1
ATOM 738 O O . HIS A 1 89 ? 13.202 8.499 -1.685 1.00 88.06 89 HIS A O 1
ATOM 744 N N . ILE A 1 90 ? 14.110 7.828 -3.613 1.00 89.19 90 ILE A N 1
ATOM 745 C CA . ILE A 1 90 ? 14.765 9.108 -3.911 1.00 89.19 90 ILE A CA 1
ATOM 746 C C . ILE A 1 90 ? 13.791 9.957 -4.735 1.00 89.19 90 ILE A C 1
ATOM 748 O O . ILE A 1 90 ? 13.802 9.954 -5.966 1.00 89.19 90 ILE A O 1
ATOM 752 N N . GLY A 1 91 ? 12.907 10.668 -4.036 1.00 89.44 91 GLY A N 1
ATOM 753 C CA . GLY A 1 91 ? 11.818 11.444 -4.632 1.00 89.44 91 GLY A CA 1
ATOM 754 C C . GLY A 1 91 ? 10.479 10.706 -4.569 1.00 89.44 91 GLY A C 1
ATOM 755 O O . GLY A 1 91 ? 10.208 9.990 -3.612 1.00 89.44 91 GLY A O 1
ATOM 756 N N . ASN A 1 92 ? 9.617 10.908 -5.569 1.00 90.50 92 ASN A N 1
ATOM 757 C CA . ASN A 1 92 ? 8.239 10.409 -5.540 1.00 90.50 92 ASN A CA 1
ATOM 758 C C . ASN A 1 92 ? 8.095 9.121 -6.369 1.00 90.50 92 ASN A C 1
ATOM 760 O O . ASN A 1 92 ? 7.914 9.195 -7.586 1.00 90.50 92 ASN A O 1
ATOM 764 N N . GLY A 1 93 ? 8.134 7.959 -5.712 1.00 93.44 93 GLY A N 1
ATOM 765 C CA . GLY A 1 93 ? 7.837 6.654 -6.323 1.00 93.44 93 GLY A CA 1
ATOM 766 C C . GLY A 1 93 ? 6.428 6.170 -5.987 1.00 93.44 93 GLY A C 1
ATOM 767 O O . GLY A 1 93 ? 6.075 6.078 -4.810 1.00 93.44 93 GLY A O 1
ATOM 768 N N . THR A 1 94 ? 5.583 5.926 -6.989 1.00 94.06 94 THR A N 1
ATOM 769 C CA . THR A 1 94 ? 4.210 5.429 -6.775 1.00 94.06 94 THR A CA 1
ATOM 770 C C . THR A 1 94 ? 4.208 3.975 -6.313 1.00 94.06 94 THR A C 1
ATOM 772 O O . THR A 1 94 ? 3.466 3.638 -5.389 1.00 94.06 94 THR A O 1
ATOM 775 N N . PHE A 1 95 ? 5.069 3.145 -6.899 1.00 95.69 95 PHE A N 1
ATOM 776 C CA . PHE A 1 95 ? 5.271 1.758 -6.506 1.00 95.69 95 PHE A CA 1
ATOM 777 C C . PHE A 1 95 ? 5.749 1.674 -5.057 1.00 95.69 95 PHE A C 1
ATOM 779 O O . PHE A 1 95 ? 5.091 1.034 -4.241 1.00 95.69 95 PHE A O 1
ATOM 786 N N . PHE A 1 96 ? 6.792 2.429 -4.690 1.00 95.38 96 PHE A N 1
ATOM 787 C CA . PHE A 1 96 ? 7.303 2.440 -3.314 1.00 95.38 96 PHE A CA 1
ATOM 788 C C . PHE A 1 96 ? 6.217 2.797 -2.292 1.00 95.38 96 PHE A C 1
ATOM 790 O O . PHE A 1 96 ? 6.062 2.150 -1.258 1.00 95.38 96 PHE A O 1
ATOM 797 N N . ARG A 1 97 ? 5.431 3.845 -2.578 1.00 94.44 97 ARG A N 1
ATOM 798 C CA . ARG A 1 97 ? 4.343 4.248 -1.681 1.00 94.44 97 ARG A CA 1
ATOM 799 C C . ARG A 1 97 ? 3.227 3.197 -1.603 1.00 94.44 97 ARG A C 1
ATO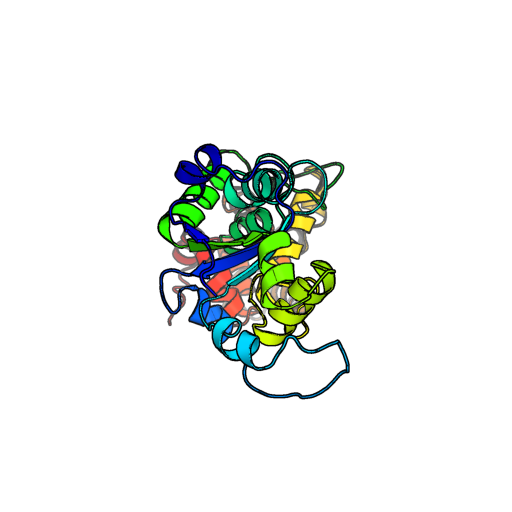M 801 O O . ARG A 1 97 ? 2.480 3.201 -0.629 1.00 94.44 97 ARG A O 1
ATOM 808 N N . THR A 1 98 ? 3.094 2.344 -2.617 1.00 93.56 98 THR A N 1
ATOM 809 C CA . THR A 1 98 ? 2.161 1.210 -2.622 1.00 93.56 98 THR A CA 1
ATOM 810 C C . THR A 1 98 ? 2.688 0.058 -1.782 1.00 93.56 98 THR A C 1
ATOM 812 O O . THR A 1 98 ? 1.940 -0.429 -0.943 1.00 93.56 98 THR A O 1
ATOM 815 N N . VAL A 1 99 ? 3.978 -0.279 -1.893 1.00 89.00 99 VAL A N 1
ATOM 816 C CA . VAL A 1 99 ? 4.637 -1.263 -1.016 1.00 89.00 99 VAL A CA 1
ATOM 817 C C . VAL A 1 99 ? 4.433 -0.899 0.453 1.00 89.00 99 VAL A C 1
ATOM 819 O O . VAL A 1 99 ? 3.861 -1.685 1.198 1.00 89.00 99 VAL A O 1
ATOM 822 N N . GLY A 1 100 ? 4.797 0.319 0.867 1.00 85.62 100 GLY A N 1
ATOM 823 C CA . GLY A 1 100 ? 4.628 0.709 2.271 1.00 85.62 100 GLY A CA 1
ATOM 824 C C . GLY A 1 100 ? 3.165 0.732 2.735 1.00 85.62 100 GLY A C 1
ATOM 825 O O . GLY A 1 100 ? 2.887 0.420 3.885 1.00 85.62 100 GLY A O 1
ATOM 826 N N . ALA A 1 101 ? 2.212 1.035 1.843 1.00 82.06 101 ALA A N 1
ATOM 827 C CA . ALA A 1 101 ? 0.787 0.970 2.178 1.00 82.06 101 ALA A CA 1
ATOM 828 C C . ALA A 1 101 ? 0.308 -0.471 2.409 1.00 82.06 101 ALA A C 1
ATOM 830 O O . ALA A 1 101 ? -0.455 -0.717 3.339 1.00 82.06 101 ALA A O 1
ATOM 831 N N . VAL A 1 102 ? 0.764 -1.414 1.580 1.00 80.31 102 VAL A N 1
ATOM 832 C CA . VAL A 1 102 ? 0.443 -2.844 1.703 1.00 80.31 102 VAL A CA 1
ATOM 833 C C . VAL A 1 102 ? 1.098 -3.463 2.937 1.00 80.31 102 VAL A C 1
ATOM 835 O O . VAL A 1 102 ? 0.488 -4.300 3.589 1.00 80.31 102 VAL A O 1
ATOM 838 N N . LEU A 1 103 ? 2.277 -2.973 3.326 1.00 77.12 103 LEU A N 1
ATOM 839 C CA . LEU A 1 103 ? 2.931 -3.306 4.597 1.00 77.12 103 LEU A CA 1
ATOM 840 C C . LEU A 1 103 ? 2.313 -2.587 5.814 1.00 77.12 103 LEU A C 1
ATOM 842 O O . LEU A 1 103 ? 2.838 -2.677 6.918 1.00 77.12 103 LEU A O 1
ATOM 846 N N . LEU A 1 104 ? 1.197 -1.873 5.620 1.00 71.06 104 LEU A N 1
ATOM 847 C CA . LEU A 1 104 ? 0.422 -1.182 6.657 1.00 71.06 104 LEU A CA 1
ATOM 848 C C . LEU A 1 104 ? 1.168 -0.044 7.376 1.00 71.06 104 LEU A C 1
ATOM 850 O O . LEU A 1 104 ? 0.694 0.467 8.394 1.00 71.06 104 LEU A O 1
ATOM 854 N N . PHE A 1 105 ? 2.262 0.453 6.799 1.00 80.56 105 PHE A N 1
ATOM 855 C CA . PHE A 1 105 ? 3.031 1.570 7.349 1.00 80.56 105 PHE A CA 1
ATOM 856 C C . PHE A 1 105 ? 2.234 2.878 7.355 1.00 80.56 105 PHE A C 1
ATOM 858 O O . PHE A 1 105 ? 1.335 3.100 6.530 1.00 80.56 105 PHE A O 1
ATOM 865 N N . ASN A 1 106 ? 2.567 3.758 8.298 1.00 80.06 106 ASN A N 1
ATOM 866 C CA . ASN A 1 106 ? 1.893 5.032 8.502 1.00 80.06 106 ASN A CA 1
ATOM 867 C C . ASN A 1 106 ? 2.737 6.170 7.930 1.00 80.06 106 ASN A C 1
ATOM 869 O O . ASN A 1 106 ? 3.803 6.472 8.454 1.00 80.06 106 ASN A O 1
ATOM 873 N N . PRO A 1 107 ? 2.275 6.874 6.886 1.00 88.31 107 PRO A N 1
ATOM 874 C CA . PRO A 1 107 ? 3.043 7.993 6.378 1.00 88.31 107 PRO A CA 1
ATOM 875 C C . PRO A 1 107 ? 3.115 9.140 7.387 1.00 88.31 107 PRO A C 1
ATOM 877 O O . PRO A 1 107 ? 2.299 9.270 8.300 1.00 88.31 107 PRO A O 1
ATOM 880 N N . ILE A 1 108 ? 4.080 10.025 7.157 1.00 86.62 108 ILE A N 1
ATOM 881 C CA . ILE A 1 108 ? 4.220 11.286 7.876 1.00 86.62 108 ILE A CA 1
ATOM 882 C C . ILE A 1 108 ? 2.932 12.103 7.691 1.00 86.62 108 ILE A C 1
ATOM 884 O O . ILE A 1 108 ? 2.469 12.307 6.565 1.00 86.62 108 ILE A O 1
ATOM 888 N N . LYS A 1 109 ? 2.366 12.552 8.815 1.00 85.12 109 LYS A N 1
ATOM 889 C CA . LYS A 1 109 ? 1.141 13.361 8.895 1.00 85.12 109 LYS A CA 1
ATOM 890 C C . LYS A 1 109 ? 1.398 14.817 8.471 1.00 85.12 109 LYS A C 1
ATOM 892 O O . LYS A 1 109 ? 2.532 15.290 8.512 1.00 85.12 109 LYS A O 1
ATOM 897 N N . GLY A 1 110 ? 0.340 15.535 8.096 1.00 75.81 110 GLY A N 1
ATOM 898 C CA . GLY A 1 110 ? 0.369 16.983 7.851 1.00 75.81 110 GLY A CA 1
ATOM 899 C C . GLY A 1 110 ? 1.175 17.434 6.626 1.00 75.81 110 GLY A C 1
ATOM 900 O O . GLY A 1 110 ? 1.746 18.523 6.629 1.00 75.81 110 GLY A O 1
ATOM 901 N N . LEU A 1 111 ? 1.263 16.615 5.574 1.00 75.56 111 LEU A N 1
ATOM 902 C CA . LEU A 1 111 ? 2.051 16.953 4.384 1.00 75.56 111 LEU A CA 1
ATOM 903 C C . LEU A 1 111 ? 1.297 17.905 3.444 1.00 75.56 111 LEU A C 1
ATOM 905 O O . LEU A 1 111 ? 0.200 17.595 2.982 1.00 75.56 111 LEU A O 1
ATOM 909 N N . VAL A 1 112 ? 1.953 19.007 3.053 1.00 72.06 112 VAL A N 1
ATOM 910 C CA . VAL A 1 112 ? 1.426 20.022 2.109 1.00 72.06 112 VAL A CA 1
ATOM 911 C C . VAL A 1 112 ? 0.968 19.400 0.782 1.00 72.06 112 VAL A C 1
ATOM 913 O O . VAL A 1 112 ? -0.058 19.782 0.230 1.00 72.06 112 VAL A O 1
ATOM 916 N N . ASN A 1 113 ? 1.700 18.401 0.277 1.00 82.94 113 ASN A N 1
ATOM 917 C CA . ASN A 1 113 ? 1.298 17.604 -0.883 1.00 82.94 113 ASN A CA 1
ATOM 918 C C . ASN A 1 113 ? 1.152 16.126 -0.498 1.00 82.94 113 ASN A C 1
ATOM 920 O O . ASN A 1 113 ? 1.995 15.286 -0.821 1.00 82.94 113 ASN A O 1
ATOM 924 N N . SER A 1 114 ? 0.056 15.820 0.191 1.00 83.25 114 SER A N 1
ATOM 925 C CA . SER A 1 114 ? -0.285 14.477 0.676 1.00 83.25 114 SER A CA 1
ATOM 926 C C . SER A 1 114 ? -0.368 13.403 -0.421 1.00 83.25 114 SER A C 1
ATOM 928 O O . SER A 1 114 ? -0.099 12.236 -0.148 1.00 83.25 114 SER A O 1
ATOM 930 N N . ASN A 1 115 ? -0.623 13.764 -1.687 1.00 84.94 115 ASN A N 1
ATOM 931 C CA . ASN A 1 115 ? -0.596 12.810 -2.812 1.00 84.94 115 ASN A CA 1
ATOM 932 C C . ASN A 1 115 ? 0.797 12.167 -3.015 1.00 84.94 115 ASN A C 1
ATOM 934 O O . ASN A 1 115 ? 0.925 11.070 -3.579 1.00 84.94 115 ASN A O 1
ATOM 938 N N . ASN A 1 116 ? 1.845 12.837 -2.528 1.00 88.56 116 ASN A N 1
ATOM 939 C CA . ASN A 1 116 ? 3.236 12.389 -2.526 1.00 88.56 116 ASN A CA 1
ATOM 940 C C . ASN A 1 116 ? 3.736 12.112 -1.103 1.00 88.56 116 ASN A C 1
ATOM 942 O O . ASN A 1 116 ? 4.862 12.475 -0.756 1.00 88.56 116 ASN A O 1
ATOM 946 N N . TYR A 1 117 ? 2.888 11.486 -0.283 1.00 90.88 117 TYR A N 1
ATOM 947 C CA . TYR A 1 117 ? 3.227 11.149 1.092 1.00 90.88 117 TYR A CA 1
ATOM 948 C C . TYR A 1 117 ? 4.515 10.331 1.219 1.00 90.88 117 TYR A C 1
ATOM 950 O O . TYR A 1 117 ? 4.919 9.616 0.300 1.00 90.88 117 TYR A O 1
ATOM 958 N N . ARG A 1 118 ? 5.158 10.421 2.380 1.00 90.38 118 ARG A N 1
ATOM 959 C CA . ARG A 1 118 ? 6.420 9.734 2.675 1.00 90.38 118 ARG A CA 1
ATOM 960 C C . ARG A 1 118 ? 6.307 8.994 3.991 1.00 90.38 118 ARG A C 1
ATOM 962 O O . ARG A 1 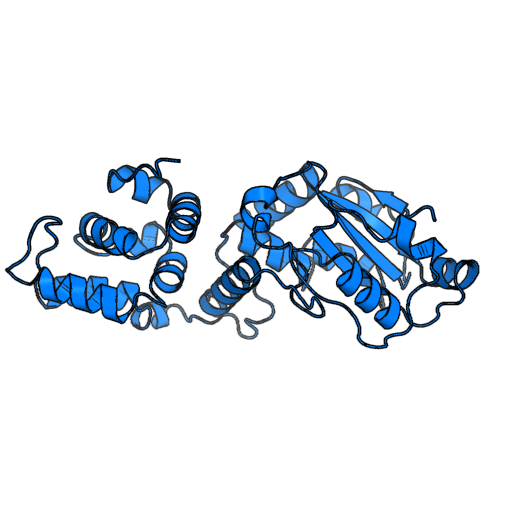118 ? 5.549 9.419 4.855 1.00 90.38 118 ARG A O 1
ATOM 969 N N . PHE A 1 119 ? 7.058 7.915 4.127 1.00 87.25 119 PHE A N 1
ATOM 970 C CA . PHE A 1 119 ? 7.192 7.186 5.385 1.00 87.25 119 PHE A CA 1
ATOM 971 C C . PHE A 1 119 ? 8.372 7.735 6.186 1.00 87.25 119 PHE A C 1
ATOM 973 O O . PHE A 1 119 ? 9.246 8.403 5.622 1.00 87.25 119 PHE A O 1
ATOM 980 N N . ASN A 1 120 ? 8.388 7.477 7.493 1.00 85.88 120 ASN A N 1
ATOM 981 C CA . ASN A 1 120 ? 9.557 7.786 8.316 1.00 85.88 120 ASN A CA 1
ATOM 982 C C . ASN A 1 120 ? 10.746 6.875 7.938 1.00 85.88 120 ASN A C 1
ATOM 984 O O . ASN A 1 120 ? 10.587 5.916 7.183 1.00 85.88 120 ASN A O 1
ATOM 988 N N . GLU A 1 121 ? 11.953 7.179 8.423 1.00 87.56 121 GLU A N 1
ATOM 989 C CA . GLU A 1 121 ? 13.149 6.413 8.035 1.00 87.56 121 GLU A CA 1
ATOM 990 C C . GLU A 1 121 ? 13.086 4.917 8.414 1.00 87.56 121 GLU A C 1
ATOM 992 O O . GLU A 1 121 ? 13.418 4.107 7.548 1.00 87.56 121 GLU A O 1
ATOM 997 N N . PRO A 1 122 ? 12.603 4.506 9.607 1.00 81.94 122 PRO A N 1
ATOM 998 C CA . PRO A 1 122 ? 12.410 3.085 9.920 1.00 81.94 122 PRO A CA 1
ATOM 999 C C . PRO A 1 122 ? 11.499 2.338 8.932 1.00 81.94 122 PRO A C 1
ATOM 1001 O O . PRO A 1 122 ? 11.884 1.303 8.395 1.00 81.94 122 PRO A O 1
ATOM 1004 N N . GLU A 1 123 ? 10.312 2.872 8.637 1.00 84.00 123 GLU A N 1
ATOM 1005 C CA . GLU A 1 123 ? 9.355 2.260 7.702 1.00 84.00 123 GLU A CA 1
ATOM 1006 C C . GLU A 1 123 ? 9.863 2.291 6.256 1.00 84.00 123 GLU A C 1
ATOM 1008 O O . GLU A 1 123 ? 9.664 1.352 5.486 1.00 84.00 123 GLU A O 1
ATOM 1013 N N . LYS A 1 124 ? 10.555 3.368 5.872 1.00 89.06 124 LYS A N 1
ATOM 1014 C CA . LYS A 1 124 ? 11.223 3.470 4.574 1.00 89.06 124 LYS A CA 1
ATOM 1015 C C . LYS A 1 124 ? 12.311 2.408 4.435 1.00 89.06 124 LYS A C 1
ATOM 1017 O O . LYS A 1 124 ? 12.425 1.834 3.355 1.00 89.06 124 LYS A O 1
ATOM 1022 N N . GLN A 1 125 ? 13.092 2.139 5.480 1.00 87.00 125 GLN A N 1
ATOM 1023 C CA . GLN A 1 125 ? 14.094 1.075 5.450 1.00 87.00 125 GLN A CA 1
ATOM 1024 C C . GLN A 1 125 ? 13.428 -0.301 5.355 1.00 87.00 125 GLN A C 1
ATOM 1026 O O . GLN A 1 125 ? 13.762 -1.061 4.455 1.00 87.00 125 GLN A O 1
ATOM 1031 N N . ALA A 1 126 ? 12.398 -0.566 6.161 1.00 80.50 126 ALA A N 1
ATOM 1032 C CA . ALA A 1 126 ? 11.653 -1.823 6.098 1.00 80.50 126 ALA A CA 1
ATOM 1033 C C . ALA A 1 126 ? 11.009 -2.071 4.717 1.00 80.50 126 ALA A C 1
ATOM 1035 O O . ALA A 1 126 ? 11.026 -3.192 4.211 1.00 80.50 126 ALA A O 1
ATOM 1036 N N . ALA A 1 127 ? 10.483 -1.029 4.062 1.00 84.94 127 ALA A N 1
ATOM 1037 C CA . ALA A 1 127 ? 9.944 -1.138 2.705 1.00 84.94 127 ALA A CA 1
ATOM 1038 C C . ALA A 1 127 ? 11.032 -1.454 1.666 1.00 84.94 127 ALA A C 1
ATOM 1040 O O . ALA A 1 127 ? 10.779 -2.227 0.743 1.00 84.94 127 ALA A O 1
ATOM 1041 N N . LYS A 1 128 ? 12.236 -0.882 1.810 1.00 88.56 128 LYS A N 1
ATOM 1042 C CA . LYS A 1 128 ? 13.385 -1.236 0.962 1.00 88.56 128 LYS A CA 1
ATOM 1043 C C . LYS A 1 128 ? 13.774 -2.690 1.169 1.00 88.56 128 LYS A C 1
ATOM 1045 O O . LYS A 1 128 ? 13.832 -3.424 0.194 1.00 88.56 128 LYS A O 1
ATOM 1050 N N . ASP A 1 129 ? 13.948 -3.113 2.417 1.00 83.69 129 ASP A N 1
ATOM 1051 C CA . ASP A 1 129 ? 14.329 -4.487 2.748 1.00 83.69 129 ASP A CA 1
ATOM 1052 C C . ASP A 1 129 ? 13.303 -5.491 2.199 1.00 83.69 129 ASP A C 1
ATOM 1054 O O . ASP A 1 129 ? 13.674 -6.540 1.673 1.00 83.69 129 ASP A O 1
ATOM 1058 N N . PHE A 1 130 ? 12.008 -5.158 2.240 1.00 84.56 130 PHE A N 1
ATOM 1059 C CA . PHE A 1 130 ? 10.975 -5.965 1.593 1.00 84.56 130 PHE A CA 1
ATOM 1060 C C . PHE A 1 130 ? 11.185 -6.067 0.075 1.00 84.56 130 PHE A C 1
ATOM 1062 O O . PHE A 1 130 ? 11.159 -7.173 -0.461 1.00 84.56 130 PHE A O 1
ATOM 1069 N N . ILE A 1 131 ? 11.403 -4.941 -0.615 1.00 87.81 131 ILE A N 1
ATOM 1070 C CA . ILE A 1 131 ? 11.643 -4.916 -2.067 1.00 87.81 131 ILE A CA 1
ATOM 1071 C C . ILE A 1 131 ? 12.868 -5.765 -2.424 1.00 87.81 131 ILE A C 1
ATOM 1073 O O . ILE A 1 131 ? 12.772 -6.615 -3.303 1.00 87.81 131 ILE A O 1
ATOM 1077 N N . GLU A 1 132 ? 13.988 -5.577 -1.722 1.00 86.88 132 GLU A N 1
ATOM 1078 C CA . GLU A 1 132 ? 15.245 -6.287 -1.993 1.00 86.88 132 GLU A CA 1
ATOM 1079 C C . GLU A 1 132 ? 15.109 -7.805 -1.873 1.00 86.88 132 GLU A C 1
ATOM 1081 O O . GLU A 1 132 ? 15.661 -8.542 -2.689 1.00 86.88 132 GLU A O 1
ATOM 1086 N N . ASN A 1 133 ? 14.388 -8.266 -0.850 1.00 82.69 133 ASN A N 1
ATOM 1087 C CA . ASN A 1 133 ? 14.332 -9.683 -0.503 1.00 82.69 133 ASN A CA 1
ATOM 1088 C C . ASN A 1 133 ? 13.229 -10.455 -1.231 1.00 82.69 133 ASN A C 1
ATOM 1090 O O . ASN A 1 133 ? 13.275 -11.680 -1.254 1.00 82.69 133 ASN A O 1
ATOM 1094 N N . ASN A 1 134 ? 12.227 -9.765 -1.786 1.00 81.56 134 ASN A N 1
ATOM 1095 C CA . ASN A 1 134 ? 11.023 -10.423 -2.298 1.00 81.56 134 ASN A CA 1
ATOM 1096 C C . ASN A 1 134 ? 10.743 -10.144 -3.772 1.00 81.56 134 ASN A C 1
ATOM 1098 O O . ASN A 1 134 ? 9.860 -10.799 -4.332 1.00 81.56 134 ASN A O 1
ATOM 1102 N N . LEU A 1 135 ? 11.409 -9.162 -4.392 1.00 87.69 135 LEU A N 1
ATOM 1103 C CA . LEU A 1 135 ? 11.016 -8.658 -5.705 1.00 87.69 135 LEU A CA 1
ATOM 1104 C C . LEU A 1 135 ? 12.153 -8.647 -6.724 1.00 87.69 135 LEU A C 1
ATOM 1106 O O . LEU A 1 135 ? 13.265 -8.201 -6.448 1.00 87.69 135 LEU A O 1
ATOM 1110 N N . GLU A 1 136 ? 11.814 -9.051 -7.940 1.00 91.06 136 GLU A N 1
ATOM 1111 C CA . GLU A 1 136 ? 12.674 -8.982 -9.117 1.00 91.06 136 GLU A CA 1
ATOM 1112 C C . GLU A 1 136 ? 12.200 -7.863 -10.046 1.00 91.06 136 GLU A C 1
ATOM 1114 O O . GLU A 1 136 ? 10.997 -7.602 -10.170 1.00 91.06 136 GLU A O 1
ATOM 1119 N N . VAL A 1 137 ? 13.141 -7.190 -10.709 1.00 92.06 137 VAL A N 1
ATOM 1120 C CA . VAL A 1 137 ? 12.836 -6.128 -11.667 1.00 92.06 137 VAL A CA 1
ATOM 1121 C C . VAL A 1 137 ? 13.421 -6.476 -13.021 1.00 92.06 137 VAL A C 1
ATOM 1123 O O . VAL A 1 137 ? 14.609 -6.753 -13.148 1.00 92.06 137 VAL A O 1
ATOM 1126 N N . SER A 1 138 ? 12.591 -6.358 -14.048 1.00 91.56 138 SER A N 1
ATOM 1127 C CA . SER A 1 138 ? 13.006 -6.492 -15.438 1.00 91.56 138 SER A CA 1
ATOM 1128 C C . SER A 1 138 ? 12.723 -5.203 -16.184 1.00 91.56 138 SER A C 1
ATOM 1130 O O . SER A 1 138 ? 11.704 -4.556 -15.934 1.00 91.56 138 SER A O 1
ATOM 1132 N N . TYR A 1 139 ? 13.580 -4.812 -17.121 1.00 92.88 139 TYR A N 1
ATOM 1133 C CA . TYR A 1 139 ? 13.356 -3.592 -17.894 1.00 92.88 139 TYR A CA 1
ATOM 1134 C C . TYR A 1 139 ? 13.805 -3.701 -19.339 1.00 92.88 139 TYR A C 1
ATOM 1136 O O . TYR A 1 139 ? 14.628 -4.542 -19.688 1.00 92.88 139 TYR A O 1
ATOM 1144 N N . GLU A 1 140 ? 13.236 -2.829 -20.168 1.00 90.31 140 GLU A N 1
ATOM 1145 C CA . GLU A 1 140 ? 13.611 -2.716 -21.567 1.00 90.31 140 GLU A CA 1
ATOM 1146 C C . GLU A 1 140 ? 13.587 -1.262 -22.037 1.00 90.31 140 GLU A C 1
ATOM 1148 O O . GLU A 1 140 ? 12.689 -0.477 -21.699 1.00 90.31 140 GLU A O 1
ATOM 1153 N N . CYS A 1 141 ? 14.590 -0.901 -22.832 1.00 90.12 141 CYS A N 1
ATOM 1154 C CA . CYS A 1 141 ? 14.733 0.429 -23.391 1.00 90.12 141 CYS A CA 1
ATOM 1155 C C . CYS A 1 141 ? 13.901 0.598 -24.671 1.00 90.12 141 CYS A C 1
ATOM 1157 O O . CYS A 1 141 ? 13.692 -0.319 -25.459 1.00 90.12 141 CYS A O 1
ATOM 1159 N N . LYS A 1 142 ? 13.440 1.829 -24.915 1.00 87.31 142 LYS A N 1
ATOM 1160 C CA . LYS A 1 142 ? 12.595 2.185 -26.063 1.00 87.31 142 LYS A CA 1
ATOM 1161 C C . LYS A 1 142 ? 13.233 1.824 -27.406 1.00 87.31 142 LYS A C 1
ATOM 1163 O O . LYS A 1 142 ? 12.496 1.465 -28.312 1.00 87.31 142 LYS A O 1
ATOM 1168 N N . HIS A 1 143 ? 14.555 1.960 -27.543 1.00 83.19 143 HIS A N 1
ATOM 1169 C CA . HIS A 1 143 ? 15.243 1.639 -28.797 1.00 83.19 143 HIS A CA 1
ATOM 1170 C C . HIS A 1 143 ? 15.084 0.152 -29.136 1.00 83.19 143 HIS A C 1
ATOM 1172 O O . HIS A 1 143 ? 14.603 -0.156 -30.218 1.00 83.19 143 HIS A O 1
ATOM 1178 N N . THR A 1 144 ? 15.307 -0.740 -28.169 1.00 80.88 144 THR A N 1
ATOM 1179 C CA . THR A 1 144 ? 15.061 -2.178 -28.309 1.00 80.88 144 THR A CA 1
ATOM 1180 C C . THR A 1 144 ? 13.596 -2.468 -28.638 1.00 80.88 144 THR A C 1
ATOM 1182 O O . THR A 1 144 ? 13.288 -3.185 -29.584 1.00 80.88 144 THR A O 1
ATOM 1185 N N . LEU A 1 145 ? 12.651 -1.864 -27.906 1.00 79.69 145 LEU A N 1
ATOM 1186 C CA . LEU A 1 145 ? 11.215 -2.060 -28.167 1.00 79.69 145 LEU A CA 1
ATOM 1187 C C . LEU A 1 145 ? 10.814 -1.612 -29.579 1.00 79.69 145 LEU A C 1
ATOM 1189 O O . LEU A 1 145 ? 9.933 -2.206 -30.198 1.00 79.69 145 LEU A O 1
ATOM 1193 N N . TYR A 1 146 ? 11.453 -0.561 -30.084 1.00 79.94 146 TYR A N 1
ATOM 1194 C CA . TYR A 1 146 ? 11.243 -0.081 -31.436 1.00 79.94 146 TYR A CA 1
ATOM 1195 C C . TYR A 1 146 ? 11.833 -1.034 -32.482 1.00 79.94 146 TYR A C 1
ATOM 1197 O O . TYR A 1 146 ? 11.127 -1.406 -33.412 1.00 79.94 146 TYR A O 1
ATOM 1205 N N . GLU A 1 147 ? 13.082 -1.461 -32.313 1.00 78.25 147 GLU A N 1
ATOM 1206 C CA . GLU A 1 147 ? 13.778 -2.342 -33.256 1.00 78.25 147 GLU A CA 1
ATOM 1207 C C . GLU A 1 147 ? 13.057 -3.678 -33.452 1.00 78.25 147 GLU A C 1
ATOM 1209 O O . GLU A 1 147 ? 12.908 -4.137 -34.582 1.00 78.25 147 GLU A O 1
ATOM 1214 N N . PHE A 1 148 ? 12.564 -4.281 -32.368 1.00 71.50 148 PHE A N 1
ATOM 1215 C CA . PHE A 1 148 ? 11.937 -5.602 -32.432 1.00 71.50 148 PHE A CA 1
ATOM 1216 C C . PHE A 1 148 ? 10.435 -5.568 -32.729 1.00 71.50 148 PHE A C 1
ATOM 1218 O O . PHE A 1 148 ? 9.914 -6.523 -33.299 1.00 71.50 148 PHE A O 1
ATOM 1225 N N . PHE A 1 149 ? 9.726 -4.502 -32.344 1.00 69.19 149 PHE A N 1
ATOM 1226 C CA . PHE A 1 149 ? 8.256 -4.481 -32.391 1.00 69.19 149 PHE A CA 1
ATOM 1227 C C . PHE A 1 149 ? 7.661 -3.266 -33.109 1.00 69.19 149 PHE A C 1
ATOM 1229 O O . PHE A 1 149 ? 6.439 -3.148 -33.189 1.00 69.19 149 PHE A O 1
ATOM 1236 N N . ASN A 1 150 ? 8.492 -2.357 -33.628 1.00 74.88 150 ASN A N 1
ATOM 1237 C CA . ASN A 1 150 ? 8.071 -1.125 -34.298 1.00 74.88 150 ASN A CA 1
ATOM 1238 C C . ASN A 1 150 ? 7.166 -0.230 -33.416 1.00 74.88 150 ASN A C 1
ATOM 1240 O O . ASN A 1 150 ? 6.237 0.422 -33.897 1.00 74.88 150 ASN A O 1
ATOM 1244 N N . ILE A 1 151 ? 7.409 -0.199 -32.094 1.00 69.69 151 ILE A N 1
ATOM 1245 C CA . ILE A 1 151 ? 6.576 0.557 -31.145 1.00 69.69 151 ILE A CA 1
ATOM 1246 C C . ILE A 1 151 ? 7.264 1.841 -30.675 1.00 69.69 151 ILE A C 1
ATOM 1248 O O . ILE A 1 151 ? 8.221 1.833 -29.903 1.00 69.69 151 ILE A O 1
ATOM 1252 N N . TYR A 1 152 ? 6.696 2.984 -31.056 1.00 76.12 152 TYR A N 1
ATOM 1253 C CA . TYR A 1 152 ? 7.237 4.302 -30.703 1.00 76.12 152 TYR A CA 1
ATOM 1254 C C . TYR A 1 152 ? 6.705 4.871 -29.382 1.00 76.12 152 TYR A C 1
ATOM 1256 O O . TYR A 1 152 ? 7.327 5.764 -28.793 1.00 76.12 152 TYR A O 1
ATOM 1264 N N . ASN A 1 153 ? 5.540 4.408 -28.919 1.00 85.56 153 ASN A N 1
ATOM 1265 C CA . ASN A 1 153 ? 4.824 5.028 -27.807 1.00 85.56 153 ASN A CA 1
ATOM 1266 C C . ASN A 1 153 ? 4.810 4.136 -26.560 1.00 85.56 153 ASN A C 1
ATOM 1268 O O . ASN A 1 153 ? 3.919 3.308 -26.378 1.00 85.56 153 ASN A O 1
ATOM 1272 N N . ILE A 1 154 ? 5.760 4.381 -25.654 1.00 87.25 154 ILE A N 1
ATOM 1273 C CA . ILE A 1 154 ? 5.887 3.672 -24.369 1.00 87.25 154 ILE A CA 1
ATOM 1274 C C . ILE A 1 154 ? 4.600 3.727 -23.532 1.00 87.25 154 ILE A C 1
ATOM 1276 O O . ILE A 1 154 ? 4.296 2.778 -22.816 1.00 87.25 154 ILE A O 1
ATOM 1280 N N . ASN A 1 155 ? 3.800 4.795 -23.639 1.00 88.94 155 ASN A N 1
ATOM 1281 C CA . ASN A 1 155 ? 2.541 4.886 -22.896 1.00 88.94 155 ASN A CA 1
ATOM 1282 C C . ASN A 1 155 ? 1.508 3.854 -23.368 1.00 88.94 155 ASN A C 1
ATOM 1284 O O . ASN A 1 155 ? 0.708 3.393 -22.559 1.00 88.94 155 ASN A O 1
ATOM 1288 N N . ILE A 1 156 ? 1.504 3.515 -24.661 1.00 84.94 156 ILE A N 1
ATOM 1289 C CA . ILE A 1 156 ? 0.606 2.490 -25.212 1.00 84.94 156 ILE A CA 1
ATOM 1290 C C . ILE A 1 156 ? 1.053 1.110 -24.732 1.00 84.94 156 ILE A C 1
ATOM 1292 O O . ILE A 1 156 ? 0.209 0.322 -24.308 1.00 84.94 156 ILE A O 1
ATOM 1296 N N . ILE A 1 157 ? 2.365 0.851 -24.719 1.00 85.31 157 ILE A N 1
ATOM 1297 C CA . ILE A 1 157 ? 2.928 -0.410 -24.217 1.00 85.31 157 ILE A CA 1
ATOM 1298 C C . ILE A 1 157 ? 2.567 -0.601 -22.745 1.00 85.31 157 ILE A C 1
ATOM 1300 O O . ILE A 1 157 ? 1.967 -1.611 -22.400 1.00 85.31 157 ILE A O 1
ATOM 1304 N N . GLU A 1 158 ? 2.851 0.387 -21.891 1.00 91.06 158 GLU A N 1
ATOM 1305 C CA . GLU A 1 158 ? 2.549 0.316 -20.455 1.00 91.06 158 GLU A CA 1
ATOM 1306 C C . GLU A 1 158 ? 1.065 0.023 -20.208 1.00 91.06 158 GLU A C 1
ATOM 1308 O O . GLU A 1 158 ? 0.734 -0.914 -19.487 1.00 91.06 158 GLU A O 1
ATOM 1313 N N . LYS A 1 159 ? 0.161 0.776 -20.850 1.00 89.94 159 LYS A N 1
ATOM 1314 C CA . LYS A 1 159 ? -1.285 0.555 -20.708 1.00 89.94 159 LYS A CA 1
ATOM 1315 C C . LYS A 1 159 ? -1.706 -0.838 -21.165 1.00 89.94 159 LYS A C 1
ATOM 1317 O O . LYS A 1 159 ? -2.535 -1.460 -20.509 1.00 89.94 159 LYS A O 1
ATOM 1322 N N . SER A 1 160 ? -1.144 -1.321 -22.270 1.00 84.81 160 SER A N 1
ATOM 1323 C CA . SER A 1 160 ? -1.464 -2.646 -22.803 1.00 84.81 160 SER A CA 1
ATOM 1324 C C . SER A 1 160 ? -0.974 -3.743 -21.865 1.00 84.81 160 SER A C 1
ATOM 1326 O O . SER A 1 160 ? -1.742 -4.636 -21.527 1.00 84.81 160 SER A O 1
ATOM 1328 N N . MET A 1 161 ? 0.258 -3.637 -21.363 1.00 87.06 161 MET A N 1
ATOM 1329 C CA . MET A 1 161 ? 0.804 -4.602 -20.411 1.00 87.06 161 MET A CA 1
ATOM 1330 C C . MET A 1 161 ? 0.033 -4.604 -19.087 1.00 87.06 161 MET A C 1
ATOM 1332 O O . MET A 1 161 ? -0.239 -5.679 -18.563 1.00 87.06 161 MET A O 1
ATOM 1336 N N . ILE A 1 162 ? -0.375 -3.439 -18.571 1.00 90.25 162 ILE A N 1
ATOM 1337 C CA . ILE A 1 162 ? -1.224 -3.352 -17.371 1.00 90.25 162 ILE A CA 1
ATOM 1338 C C . ILE A 1 162 ? -2.589 -4.000 -17.621 1.00 90.25 162 ILE A C 1
ATOM 1340 O O . ILE A 1 162 ? -3.066 -4.743 -16.772 1.00 90.25 162 ILE A O 1
ATOM 1344 N N . LYS A 1 163 ? -3.219 -3.756 -18.777 1.00 86.81 163 LYS A N 1
ATOM 1345 C CA . LYS A 1 163 ? -4.522 -4.349 -19.111 1.00 86.81 163 LYS A CA 1
ATOM 1346 C C . LYS A 1 163 ? -4.453 -5.876 -19.219 1.00 86.81 163 LYS A C 1
ATOM 1348 O O . LYS A 1 163 ? -5.390 -6.547 -18.803 1.00 86.81 163 LYS A O 1
ATOM 1353 N N . LEU A 1 164 ? -3.361 -6.397 -19.779 1.00 83.31 164 LEU A N 1
ATOM 1354 C CA . LEU A 1 164 ? -3.144 -7.831 -19.979 1.00 83.31 164 LEU A CA 1
ATOM 1355 C C . LEU A 1 164 ? -2.800 -8.563 -18.678 1.00 83.31 164 LEU A C 1
ATOM 1357 O O . LEU A 1 164 ? -3.336 -9.635 -18.438 1.00 83.31 164 LEU A O 1
ATOM 1361 N N . ASN A 1 165 ? -1.928 -7.987 -17.845 1.00 84.19 165 ASN A N 1
ATOM 1362 C CA . ASN A 1 165 ? -1.451 -8.636 -16.616 1.00 84.19 165 ASN A CA 1
ATOM 1363 C C . ASN A 1 165 ? -2.296 -8.335 -15.384 1.00 84.19 165 ASN A C 1
ATOM 1365 O O . ASN A 1 165 ? -2.197 -9.044 -14.394 1.00 84.19 165 ASN A O 1
ATOM 1369 N N . GLN A 1 166 ? -3.059 -7.242 -15.417 1.00 86.62 166 GLN A N 1
ATOM 1370 C CA . GLN A 1 166 ? -3.802 -6.708 -14.276 1.00 86.62 166 GLN A CA 1
ATOM 1371 C C . GLN A 1 166 ? -2.988 -6.691 -12.965 1.00 86.62 166 GLN A C 1
ATOM 1373 O O . GLN A 1 166 ? -3.474 -7.177 -11.942 1.00 86.62 166 GLN A O 1
ATOM 1378 N N . PRO A 1 167 ? -1.765 -6.116 -12.944 1.00 89.12 167 PRO A N 1
ATOM 1379 C CA . PRO A 1 167 ? -0.892 -6.229 -11.785 1.00 89.12 167 PRO A CA 1
ATOM 1380 C C . PRO A 1 167 ? -1.524 -5.595 -10.549 1.00 89.12 167 PRO A C 1
ATOM 1382 O O . PRO A 1 167 ? -2.012 -4.459 -10.593 1.00 89.12 167 PRO A O 1
ATOM 1385 N N . ILE A 1 168 ? -1.461 -6.307 -9.430 1.00 84.62 168 ILE A N 1
ATOM 1386 C CA . ILE A 1 168 ? -2.202 -5.975 -8.211 1.00 84.62 168 ILE A CA 1
ATOM 1387 C C . ILE A 1 168 ? -1.846 -4.597 -7.620 1.00 84.62 168 ILE A C 1
ATOM 1389 O O . ILE A 1 168 ? -2.697 -3.955 -7.001 1.00 84.62 168 ILE A O 1
ATOM 1393 N N . PHE A 1 169 ? -0.624 -4.089 -7.842 1.00 91.25 169 PHE A N 1
ATOM 1394 C CA . PHE A 1 169 ? -0.193 -2.766 -7.359 1.00 91.25 169 PHE A CA 1
ATOM 1395 C C . PHE A 1 169 ? -0.393 -1.635 -8.377 1.00 91.25 169 PHE A C 1
ATOM 1397 O O . PHE A 1 169 ? -0.238 -0.460 -8.028 1.00 91.25 169 PHE A O 1
ATOM 1404 N N . ASN A 1 170 ? -0.766 -1.931 -9.625 1.00 93.62 170 ASN A N 1
ATOM 1405 C CA . ASN A 1 170 ? -1.202 -0.895 -10.557 1.00 93.62 170 ASN A CA 1
ATOM 1406 C C . ASN A 1 170 ? -2.656 -0.522 -10.253 1.00 93.62 170 ASN A C 1
ATOM 1408 O O . ASN A 1 170 ? -3.574 -1.233 -10.637 1.00 93.62 170 ASN A O 1
ATOM 1412 N N . ILE A 1 171 ? -2.875 0.624 -9.602 1.00 88.06 171 ILE A N 1
ATOM 1413 C CA . ILE A 1 171 ? -4.225 1.200 -9.450 1.00 88.06 171 ILE A CA 1
ATOM 1414 C C . ILE A 1 171 ? -4.632 1.940 -10.728 1.00 88.06 171 ILE A C 1
ATOM 1416 O O . ILE A 1 171 ? -5.740 1.795 -11.232 1.00 88.06 171 ILE A O 1
ATOM 1420 N N . GLN A 1 172 ? -3.728 2.752 -11.279 1.00 87.81 172 GLN A N 1
ATOM 1421 C CA . GLN A 1 172 ? -4.010 3.522 -12.486 1.00 87.81 172 GLN A CA 1
ATOM 1422 C C . GLN A 1 172 ? -3.901 2.638 -13.735 1.00 87.81 172 GLN A C 1
ATOM 1424 O O . GLN A 1 172 ? -2.937 1.892 -13.885 1.00 87.81 172 GLN A O 1
ATOM 1429 N N . ASN A 1 173 ? -4.848 2.795 -14.666 1.00 85.00 173 ASN A N 1
ATOM 1430 C CA . ASN A 1 173 ? -4.953 2.051 -15.931 1.00 85.00 173 ASN A CA 1
ATOM 1431 C C . ASN A 1 173 ? -5.216 0.539 -15.792 1.00 85.00 173 ASN A C 1
ATOM 1433 O O . ASN A 1 173 ? -5.320 -0.130 -16.818 1.00 85.00 173 ASN A O 1
ATOM 1437 N N . ASN A 1 174 ? -5.352 0.006 -14.576 1.00 86.12 174 ASN A N 1
ATOM 1438 C CA . ASN A 1 174 ? -5.786 -1.368 -14.353 1.00 86.12 174 ASN A CA 1
ATOM 1439 C C . ASN A 1 174 ? -7.316 -1.397 -14.253 1.00 86.12 174 ASN A C 1
ATOM 1441 O O . ASN A 1 174 ? -7.889 -0.794 -13.349 1.00 86.12 174 ASN A O 1
ATOM 1445 N N . SER A 1 175 ? -7.978 -2.071 -15.196 1.00 82.62 175 SER A N 1
ATOM 1446 C CA . SER A 1 175 ? -9.440 -2.221 -15.197 1.00 82.62 175 SER A CA 1
ATOM 1447 C C . SER A 1 175 ? -9.956 -3.092 -14.053 1.00 82.62 175 SER A C 1
ATOM 1449 O O . SER A 1 175 ? -11.133 -3.003 -13.725 1.00 82.62 175 SER A O 1
ATOM 1451 N N . ASN A 1 176 ? -9.084 -3.900 -13.450 1.00 79.62 176 ASN A N 1
ATOM 1452 C CA . ASN A 1 176 ? -9.376 -4.774 -12.323 1.00 79.62 176 ASN A CA 1
ATOM 1453 C C . ASN A 1 176 ? -8.459 -4.419 -11.138 1.00 79.62 176 ASN A C 1
ATOM 1455 O O . ASN A 1 176 ? -7.762 -5.260 -10.577 1.00 79.62 176 ASN A O 1
ATOM 1459 N N . SER A 1 177 ? -8.356 -3.124 -10.818 1.00 81.44 177 SER A N 1
ATOM 1460 C CA . SER A 1 177 ? -7.516 -2.662 -9.710 1.00 81.44 177 SER A CA 1
ATOM 1461 C C . SER A 1 177 ? -7.996 -3.252 -8.384 1.00 81.44 177 SER A C 1
ATOM 1463 O O . SER A 1 177 ? -9.182 -3.144 -8.073 1.00 81.44 177 SER A O 1
ATOM 1465 N N . SER A 1 178 ? -7.079 -3.774 -7.563 1.00 77.44 178 SER A N 1
ATOM 1466 C CA . SER A 1 178 ? -7.428 -4.349 -6.260 1.00 77.44 178 SER A CA 1
ATOM 1467 C C . SER A 1 178 ? -8.134 -3.320 -5.355 1.00 77.44 178 SER A C 1
ATOM 1469 O O . SER A 1 178 ? -7.542 -2.274 -5.025 1.00 77.44 178 SER A O 1
ATOM 1471 N N . PRO A 1 179 ? -9.375 -3.599 -4.902 1.00 71.75 179 PRO A N 1
ATOM 1472 C CA . PRO A 1 179 ? -10.074 -2.749 -3.942 1.00 71.75 179 PRO A CA 1
ATOM 1473 C C . PRO A 1 179 ? -9.302 -2.610 -2.629 1.00 71.75 179 PRO A C 1
ATOM 1475 O O . PRO A 1 179 ? -9.267 -1.521 -2.050 1.00 71.75 179 PRO A O 1
ATOM 1478 N N . LEU A 1 180 ? -8.629 -3.680 -2.186 1.00 68.69 180 LEU A N 1
ATOM 1479 C CA . LEU A 1 180 ? -7.817 -3.665 -0.973 1.00 68.69 180 LEU A CA 1
ATOM 1480 C C . LEU A 1 180 ? -6.618 -2.721 -1.114 1.00 68.69 180 LEU A C 1
ATOM 1482 O O . LEU A 1 180 ? -6.447 -1.826 -0.288 1.00 68.69 180 LEU A O 1
ATOM 1486 N N . VAL A 1 181 ? -5.818 -2.857 -2.176 1.00 78.31 181 VAL A N 1
ATOM 1487 C CA . VAL A 1 181 ? -4.650 -1.983 -2.395 1.00 78.31 181 VAL A CA 1
ATOM 1488 C C . VAL A 1 181 ? -5.085 -0.520 -2.521 1.00 78.31 181 VAL A C 1
ATOM 1490 O O . VAL A 1 181 ? -4.465 0.368 -1.932 1.00 78.31 181 VAL A O 1
ATOM 1493 N N . THR A 1 182 ? -6.197 -0.259 -3.213 1.00 80.56 182 THR A N 1
ATOM 1494 C CA . THR A 1 182 ? -6.797 1.082 -3.311 1.00 80.56 182 THR A CA 1
ATOM 1495 C C . THR A 1 182 ? -7.182 1.630 -1.936 1.00 80.56 182 THR A C 1
ATOM 1497 O O . THR A 1 182 ? -6.858 2.774 -1.609 1.00 80.56 182 THR A O 1
ATOM 1500 N N . ARG A 1 183 ? -7.814 0.808 -1.092 1.00 71.12 183 ARG A N 1
ATOM 1501 C CA . ARG A 1 183 ? -8.190 1.166 0.281 1.00 71.12 183 ARG A CA 1
ATOM 1502 C C . ARG A 1 183 ? -6.965 1.487 1.141 1.00 71.12 183 ARG A C 1
ATOM 1504 O O . ARG A 1 183 ? -6.947 2.528 1.792 1.00 71.12 183 ARG A O 1
ATOM 1511 N N . LEU A 1 184 ? -5.925 0.655 1.095 1.00 75.38 184 LEU A N 1
ATOM 1512 C CA . LEU A 1 184 ? -4.679 0.859 1.847 1.00 75.38 184 LEU A CA 1
ATOM 1513 C C . LEU A 1 184 ? -3.930 2.122 1.394 1.00 75.38 184 LEU A C 1
ATOM 1515 O O . LEU A 1 184 ? -3.410 2.882 2.211 1.00 75.38 184 LEU A O 1
ATOM 1519 N N . ARG A 1 185 ? -3.938 2.412 0.091 1.00 87.00 185 ARG A N 1
ATOM 1520 C CA . ARG A 1 185 ? -3.390 3.654 -0.473 1.00 87.00 185 ARG A CA 1
ATOM 1521 C C . ARG A 1 185 ? -4.161 4.891 -0.022 1.00 87.00 185 ARG A C 1
ATOM 1523 O O . ARG A 1 185 ? -3.544 5.897 0.332 1.00 87.00 185 ARG A O 1
ATOM 1530 N N . ASN A 1 186 ? -5.490 4.811 -0.004 1.00 82.12 186 ASN A N 1
ATOM 1531 C CA . ASN A 1 186 ? -6.350 5.889 0.478 1.00 82.12 186 ASN A CA 1
ATOM 1532 C C . ASN A 1 186 ? -6.185 6.124 1.983 1.00 82.12 186 ASN A C 1
ATOM 1534 O O . ASN A 1 186 ? -6.134 7.276 2.401 1.00 82.12 186 ASN A O 1
ATOM 1538 N N . ARG A 1 187 ? -6.009 5.065 2.781 1.00 79.50 187 ARG A N 1
ATOM 1539 C CA . ARG A 1 187 ? -5.647 5.164 4.202 1.00 79.50 187 ARG A CA 1
ATOM 1540 C C . ARG A 1 187 ? -4.373 5.988 4.386 1.00 79.50 187 ARG A C 1
ATOM 1542 O O . ARG A 1 187 ? -4.394 7.000 5.077 1.00 79.50 187 ARG A O 1
ATOM 1549 N N . CYS A 1 188 ? -3.279 5.627 3.713 1.00 84.25 188 CYS A N 1
ATOM 1550 C CA . CYS A 1 188 ? -2.041 6.406 3.797 1.00 84.25 188 CYS A CA 1
ATOM 1551 C C . CYS A 1 188 ? -2.250 7.869 3.366 1.00 84.25 188 CYS A C 1
ATOM 1553 O O . CYS A 1 188 ? -1.758 8.787 4.017 1.00 84.25 188 CYS A O 1
ATOM 1555 N N . LEU A 1 189 ? -3.015 8.111 2.299 1.00 87.75 189 LEU A N 1
ATOM 1556 C CA . LEU A 1 189 ? -3.341 9.468 1.863 1.00 87.75 189 LEU A CA 1
ATOM 1557 C C . LEU A 1 189 ? -4.106 10.256 2.938 1.00 87.75 189 LEU A C 1
ATOM 1559 O O . LEU A 1 189 ? -3.797 11.424 3.164 1.00 87.75 189 LEU A O 1
ATOM 1563 N N . ASN A 1 190 ? -5.068 9.627 3.613 1.00 79.44 190 ASN A N 1
ATOM 1564 C CA . ASN A 1 190 ? -5.833 10.239 4.695 1.00 79.44 190 ASN A CA 1
ATOM 1565 C C . ASN A 1 190 ? -4.937 10.563 5.891 1.00 79.44 190 ASN A C 1
ATOM 1567 O O . ASN A 1 190 ? -4.936 11.705 6.340 1.00 79.44 190 ASN A O 1
ATOM 1571 N N . ILE A 1 191 ? -4.103 9.621 6.333 1.00 79.12 191 ILE A N 1
ATOM 1572 C CA . ILE A 1 191 ? -3.120 9.849 7.403 1.00 79.12 191 ILE A CA 1
ATOM 1573 C C . ILE A 1 191 ? -2.185 11.012 7.040 1.00 79.12 191 ILE A C 1
ATOM 1575 O O . ILE A 1 191 ? -1.960 11.907 7.848 1.00 79.12 191 ILE A O 1
ATOM 1579 N N . ALA A 1 192 ? -1.688 11.058 5.803 1.00 87.12 192 ALA A N 1
ATOM 1580 C CA . ALA A 1 192 ? -0.806 12.130 5.348 1.00 87.12 192 ALA A CA 1
ATOM 1581 C C . ALA A 1 192 ? -1.499 13.501 5.266 1.00 87.12 192 ALA A C 1
ATOM 1583 O O . ALA A 1 192 ? -0.838 14.529 5.417 1.00 87.12 192 ALA A O 1
ATOM 1584 N N . ARG A 1 193 ? -2.816 13.528 5.010 1.00 83.81 193 ARG A N 1
ATOM 1585 C CA . ARG A 1 193 ? -3.649 14.745 5.030 1.00 83.81 193 ARG A CA 1
ATOM 1586 C C . ARG A 1 193 ? -3.967 15.213 6.442 1.00 83.81 193 ARG A C 1
ATOM 1588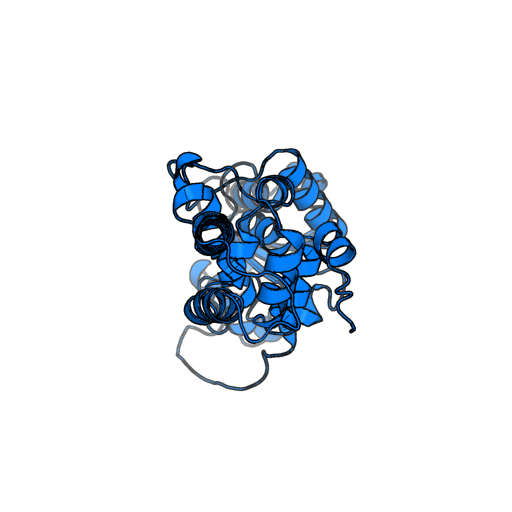 O O . ARG A 1 193 ? -4.172 16.408 6.632 1.00 83.81 193 ARG A O 1
ATOM 1595 N N . GLN A 1 194 ? -4.040 14.296 7.405 1.00 73.00 194 GLN A N 1
ATOM 1596 C CA . GLN A 1 194 ? -4.372 14.638 8.780 1.00 73.00 194 GLN A CA 1
ATOM 1597 C C . GLN A 1 194 ? -3.308 15.583 9.344 1.00 73.00 194 GLN A C 1
ATOM 1599 O O . GLN A 1 194 ? -2.139 15.226 9.464 1.00 73.00 194 GLN A O 1
ATOM 1604 N N . ASN A 1 195 ? -3.721 16.794 9.703 1.00 58.53 195 ASN A N 1
ATOM 1605 C CA . ASN A 1 195 ? -2.992 17.622 10.653 1.00 58.53 195 ASN A CA 1
ATOM 1606 C C . ASN A 1 195 ? -3.082 16.915 12.027 1.00 58.53 195 ASN A C 1
ATOM 1608 O O . ASN A 1 195 ? -4.132 16.332 12.301 1.00 58.53 195 ASN A O 1
ATOM 1612 N N . PRO A 1 196 ? -2.053 16.886 12.892 1.00 54.72 196 PRO A N 1
ATOM 1613 C CA . PRO A 1 196 ? -2.150 16.347 14.257 1.00 54.72 196 PRO A CA 1
ATOM 1614 C C . PRO A 1 196 ? -3.418 16.748 15.044 1.00 54.72 196 PRO A C 1
ATOM 1616 O O . PRO A 1 196 ? -3.916 15.943 15.830 1.00 54.72 196 PRO A O 1
ATOM 1619 N N . ASP A 1 197 ? -4.002 17.916 14.765 1.00 45.22 197 ASP A N 1
ATOM 1620 C CA . ASP A 1 197 ? -5.271 18.378 15.352 1.00 45.22 197 ASP A CA 1
ATOM 1621 C C . ASP A 1 197 ? -6.518 17.574 14.893 1.00 45.22 197 ASP A C 1
ATOM 1623 O O . ASP A 1 197 ? -7.539 17.543 15.578 1.00 45.22 197 ASP A O 1
ATOM 1627 N N . ILE A 1 198 ? -6.436 16.849 13.768 1.00 49.78 198 ILE A N 1
ATOM 1628 C CA . ILE A 1 198 ? -7.533 16.095 13.120 1.00 49.78 198 ILE A CA 1
ATOM 1629 C C . ILE A 1 198 ? -7.800 14.732 13.787 1.00 49.78 198 ILE A C 1
ATOM 1631 O O . ILE A 1 198 ? -8.788 14.074 13.469 1.00 49.78 198 ILE A O 1
ATOM 1635 N N . ILE A 1 199 ? -7.029 14.315 14.805 1.00 53.84 199 ILE A N 1
ATOM 1636 C CA . ILE A 1 199 ? -7.404 13.151 15.646 1.00 53.84 199 ILE A CA 1
ATOM 1637 C C . ILE A 1 199 ? -8.837 13.317 16.205 1.00 53.84 199 ILE A C 1
ATOM 1639 O O . ILE A 1 199 ? -9.537 12.328 16.421 1.00 53.84 199 ILE A O 1
ATOM 1643 N N . PHE A 1 200 ? -9.314 14.560 16.359 1.00 54.75 200 PHE A N 1
ATOM 1644 C CA . PHE A 1 200 ? -10.699 14.883 16.720 1.00 54.75 200 PHE A CA 1
ATOM 1645 C C . PHE A 1 200 ? -11.772 14.407 15.717 1.00 54.75 200 PHE A C 1
ATOM 1647 O O . PHE A 1 200 ? -12.910 14.157 16.120 1.00 54.75 200 PHE A O 1
ATOM 1654 N N . GLU A 1 201 ? -11.446 14.242 14.434 1.00 67.44 201 GLU A N 1
ATOM 1655 C CA . GLU A 1 201 ? -12.417 13.879 13.390 1.00 67.44 201 GLU A CA 1
ATOM 1656 C C . GLU A 1 201 ? -12.479 12.374 13.081 1.00 67.44 201 GLU A C 1
ATOM 1658 O O . GLU A 1 201 ? -13.399 11.920 12.393 1.00 67.44 201 GLU A O 1
ATOM 1663 N N . ASN A 1 202 ? -11.542 11.574 13.604 1.00 83.56 202 ASN A N 1
ATOM 1664 C CA . ASN A 1 202 ? -11.532 10.129 13.384 1.00 83.56 202 ASN A CA 1
ATOM 1665 C C . ASN A 1 202 ? -12.795 9.486 13.991 1.00 83.56 202 ASN A C 1
ATOM 1667 O O . ASN A 1 202 ? -13.060 9.600 15.188 1.00 83.56 202 ASN A O 1
ATOM 1671 N N . LYS A 1 203 ? -13.579 8.778 13.167 1.00 88.81 203 LYS A N 1
ATOM 1672 C CA . LYS A 1 203 ? -14.869 8.195 13.580 1.00 88.81 203 LYS A CA 1
ATOM 1673 C C . LYS A 1 203 ? -14.747 7.175 14.703 1.00 88.81 203 LYS A C 1
ATOM 1675 O O . LYS A 1 203 ? -15.622 7.116 15.562 1.00 88.81 203 LYS A O 1
ATOM 1680 N N . TYR A 1 204 ? -13.663 6.409 14.735 1.00 94.06 204 TYR A N 1
ATOM 1681 C CA . TYR A 1 204 ? -13.433 5.451 15.804 1.00 94.06 204 TYR A CA 1
ATOM 1682 C C . TYR A 1 204 ? -13.005 6.144 17.104 1.00 94.06 204 TYR A C 1
ATOM 1684 O O . TYR A 1 204 ? -13.507 5.807 18.174 1.00 94.06 204 TYR A O 1
ATOM 1692 N N . VAL A 1 205 ? -12.191 7.201 17.017 1.00 90.75 205 VAL A N 1
ATOM 1693 C CA . VAL A 1 205 ? -11.898 8.083 18.162 1.00 90.75 205 VAL A CA 1
ATOM 1694 C C . VAL A 1 205 ? -13.167 8.739 18.705 1.00 90.75 205 VAL A C 1
ATOM 1696 O O . VAL A 1 205 ? -13.343 8.805 19.919 1.00 90.75 205 VAL A O 1
ATOM 1699 N N . GLN A 1 206 ? -14.076 9.187 17.835 1.00 91.75 206 GLN A N 1
ATOM 1700 C CA . GLN A 1 206 ? -15.369 9.741 18.249 1.00 91.75 206 GLN A CA 1
ATOM 1701 C C . GLN A 1 206 ? -16.201 8.710 19.017 1.00 91.75 206 GLN A C 1
ATOM 1703 O O . GLN A 1 206 ? -16.791 9.057 20.034 1.00 91.75 206 GLN A O 1
ATOM 1708 N N . ILE A 1 207 ? -16.202 7.442 18.588 1.00 95.12 207 ILE A N 1
ATOM 1709 C CA . ILE A 1 207 ? -16.865 6.351 19.320 1.00 95.12 207 ILE A CA 1
ATOM 1710 C C . ILE A 1 207 ? -16.210 6.134 20.691 1.00 95.12 207 ILE A C 1
ATOM 1712 O O . ILE A 1 207 ? -16.923 6.059 21.689 1.00 95.12 207 ILE A O 1
ATOM 1716 N N . LEU A 1 208 ? -14.876 6.071 20.760 1.00 94.88 208 LEU A N 1
ATOM 1717 C CA . LEU A 1 208 ? -14.136 5.895 22.018 1.00 94.88 208 LEU A CA 1
ATOM 1718 C C . LEU A 1 208 ? -14.405 7.039 23.009 1.00 94.88 208 LEU A C 1
ATOM 1720 O O . LEU A 1 208 ? -14.605 6.794 24.194 1.00 94.88 208 LEU A O 1
ATOM 1724 N N . ARG A 1 209 ? -14.457 8.288 22.536 1.00 92.62 209 ARG A N 1
ATOM 1725 C CA . ARG A 1 209 ? -14.777 9.454 23.376 1.00 92.62 209 ARG A CA 1
ATOM 1726 C C . ARG A 1 209 ? -16.229 9.460 23.819 1.00 92.62 209 ARG A C 1
ATOM 1728 O O . ARG A 1 209 ? -16.484 9.576 25.011 1.00 92.62 209 ARG A O 1
ATOM 1735 N N . ALA A 1 210 ? -17.160 9.257 22.887 1.00 92.69 210 ALA A N 1
ATOM 1736 C CA . ALA A 1 210 ? -18.582 9.198 23.198 1.00 92.69 210 ALA A CA 1
ATOM 1737 C C . ALA A 1 210 ? -18.891 8.082 24.206 1.00 92.69 210 ALA A C 1
ATOM 1739 O O . ALA A 1 210 ? -19.737 8.278 25.076 1.00 92.69 210 ALA A O 1
ATOM 1740 N N . GLN A 1 211 ? -18.178 6.950 24.135 1.00 94.88 211 GLN A N 1
ATOM 1741 C CA . GLN A 1 211 ? -18.279 5.885 25.131 1.00 94.88 211 GLN A CA 1
ATOM 1742 C C . GLN A 1 211 ? -17.966 6.404 26.537 1.00 94.88 211 GLN A C 1
ATOM 1744 O O . GLN A 1 211 ? -18.745 6.146 27.452 1.00 94.88 211 GLN A O 1
ATOM 1749 N N . VAL A 1 212 ? -16.865 7.140 26.707 1.00 92.75 212 VAL A N 1
ATOM 1750 C CA . VAL A 1 212 ? -16.453 7.696 28.004 1.00 92.75 212 VAL A CA 1
ATOM 1751 C C . VAL A 1 212 ? -17.401 8.808 28.456 1.00 92.75 212 VAL A C 1
ATOM 1753 O O . VAL A 1 212 ? -17.896 8.767 29.577 1.00 92.75 212 VAL A O 1
ATOM 1756 N N . GLU A 1 213 ? -17.695 9.770 27.580 1.00 93.38 213 GLU A N 1
ATOM 1757 C CA . GLU A 1 213 ? -18.529 10.944 27.877 1.00 93.38 213 GLU A CA 1
ATOM 1758 C C . GLU A 1 213 ? -19.955 10.567 28.291 1.00 93.38 213 GLU A C 1
ATOM 1760 O O . GLU A 1 213 ? -20.514 11.161 29.209 1.00 93.38 213 GLU A O 1
ATOM 1765 N N . ASN A 1 214 ? -20.535 9.555 27.643 1.00 93.75 214 ASN A N 1
ATOM 1766 C CA . ASN A 1 214 ? -21.894 9.091 27.928 1.00 93.75 214 ASN A CA 1
ATOM 1767 C C . ASN A 1 214 ? -21.926 7.882 28.874 1.00 93.75 214 ASN A C 1
ATOM 1769 O O . ASN A 1 214 ? -22.997 7.326 29.119 1.00 93.75 214 ASN A O 1
ATOM 1773 N N . ASN A 1 215 ? -20.765 7.452 29.379 1.00 92.56 215 ASN A N 1
ATOM 1774 C CA . ASN A 1 215 ? -20.609 6.296 30.256 1.00 92.56 215 ASN A CA 1
ATOM 1775 C C . ASN A 1 215 ? -21.286 5.018 29.711 1.00 92.56 215 ASN A C 1
ATOM 1777 O O . ASN A 1 215 ? -21.959 4.279 30.434 1.00 92.56 215 ASN A O 1
ATOM 1781 N N . TRP A 1 216 ? -21.149 4.768 28.405 1.00 94.62 216 TRP A N 1
ATOM 1782 C CA . TRP A 1 216 ? -21.738 3.591 27.767 1.00 94.62 216 TRP A CA 1
ATOM 1783 C C . TRP A 1 216 ? -21.067 2.312 28.264 1.00 94.62 216 TRP A C 1
ATOM 1785 O O . TRP A 1 216 ? -19.838 2.220 28.295 1.00 94.62 216 TRP A O 1
ATOM 1795 N N . CYS A 1 217 ? -21.861 1.297 28.614 1.00 94.06 217 CYS A N 1
ATOM 1796 C CA . CYS A 1 217 ? -21.322 0.020 29.067 1.00 94.06 217 CYS A CA 1
ATOM 1797 C C . CYS A 1 217 ? -20.538 -0.682 27.949 1.00 94.06 217 CYS A C 1
ATOM 1799 O O . CYS A 1 217 ? -21.030 -0.885 26.841 1.00 94.06 217 CYS A O 1
ATOM 1801 N N . VAL A 1 218 ? -19.320 -1.107 28.282 1.00 92.75 218 VAL A N 1
ATOM 1802 C CA . VAL A 1 218 ? -18.404 -1.826 27.380 1.00 92.75 218 VAL A CA 1
ATOM 1803 C C . VAL A 1 218 ? -18.425 -3.342 27.599 1.00 92.75 218 VAL A C 1
ATOM 1805 O O . VAL A 1 218 ? -17.634 -4.084 27.012 1.00 92.75 218 VAL A O 1
ATOM 1808 N N . ASN A 1 219 ? -19.323 -3.837 28.457 1.00 89.75 219 ASN A N 1
ATOM 1809 C CA . ASN A 1 219 ? -19.470 -5.270 28.664 1.00 89.75 219 ASN A CA 1
ATOM 1810 C C . ASN A 1 219 ? -20.060 -5.908 27.398 1.00 89.75 219 ASN A C 1
ATOM 1812 O O . ASN A 1 219 ? -21.185 -5.621 26.994 1.00 89.75 219 ASN A O 1
ATOM 1816 N N . TYR A 1 220 ? -19.283 -6.804 26.793 1.00 80.56 220 TYR A N 1
ATOM 1817 C CA . TYR A 1 220 ? -19.582 -7.451 25.519 1.00 80.56 220 TYR A CA 1
ATOM 1818 C C . TYR A 1 220 ? -20.950 -8.159 25.504 1.00 80.56 220 TYR A C 1
ATOM 1820 O O . TYR A 1 220 ? -21.720 -8.018 24.547 1.00 80.56 220 TYR A O 1
ATOM 1828 N N . MET A 1 221 ? -21.281 -8.845 26.603 1.00 83.88 221 MET A N 1
ATOM 1829 C CA . MET A 1 221 ? -22.524 -9.611 26.758 1.00 83.88 221 MET A CA 1
ATOM 1830 C C . MET A 1 221 ? -23.708 -8.751 27.213 1.00 83.88 221 MET A C 1
ATOM 1832 O O . MET A 1 221 ? -24.831 -9.243 27.295 1.00 83.88 221 MET A O 1
ATOM 1836 N N . CYS A 1 222 ? -23.489 -7.467 27.503 1.00 85.50 222 CYS A N 1
ATOM 1837 C CA . CYS A 1 222 ? -24.564 -6.583 27.915 1.00 85.50 222 CYS A CA 1
ATOM 1838 C C . CYS A 1 222 ? -25.456 -6.214 26.719 1.00 85.50 222 CYS A C 1
ATOM 1840 O O . CYS A 1 222 ? -24.991 -5.809 25.644 1.00 85.50 222 CYS A O 1
ATOM 1842 N N . THR A 1 223 ? -26.762 -6.363 26.923 1.00 79.94 223 THR A N 1
ATOM 1843 C CA . THR A 1 223 ? -27.831 -5.972 25.993 1.00 79.94 223 THR A CA 1
ATOM 1844 C C . THR A 1 223 ? -28.660 -4.802 26.528 1.00 79.94 223 THR A C 1
ATOM 1846 O O . THR A 1 223 ? -29.635 -4.406 25.896 1.00 79.94 223 THR A O 1
ATOM 1849 N N . THR A 1 224 ? -28.271 -4.232 27.673 1.00 76.75 224 THR A N 1
ATOM 1850 C CA . THR A 1 224 ? -28.961 -3.130 28.355 1.00 76.75 224 THR A CA 1
ATOM 1851 C C . THR A 1 224 ? -28.009 -1.930 28.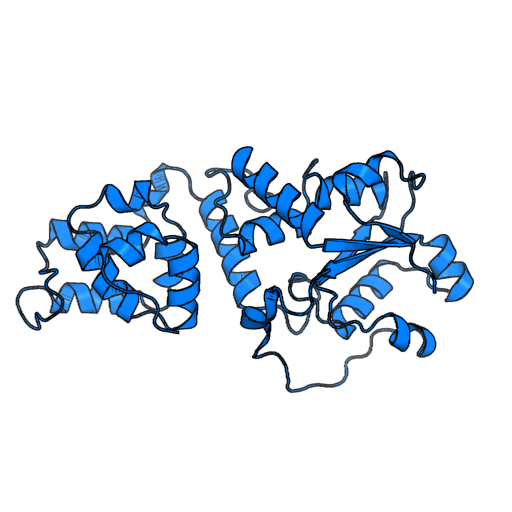556 1.00 76.75 224 THR A C 1
ATOM 1853 O O . THR A 1 224 ? -27.316 -1.551 27.610 1.00 76.75 224 THR A O 1
ATOM 1856 N N . CYS A 1 225 ? -28.024 -1.295 29.736 1.00 74.81 225 CYS A N 1
ATOM 1857 C CA . CYS A 1 225 ? -27.291 -0.096 30.192 1.00 74.81 225 CYS A CA 1
ATOM 1858 C C . CYS A 1 225 ? -26.249 0.529 29.230 1.00 74.81 225 CYS A C 1
ATOM 1860 O O . CYS A 1 225 ? -25.049 0.355 29.398 1.00 74.81 225 CYS A O 1
ATOM 1862 N N . GLY A 1 226 ? -26.671 1.300 28.223 1.00 77.88 226 GLY A N 1
ATOM 1863 C CA . GLY A 1 226 ? -25.763 2.039 27.325 1.00 77.88 226 GLY A CA 1
ATOM 1864 C C . GLY A 1 226 ? -24.903 1.183 26.374 1.00 77.88 226 GLY A C 1
ATOM 1865 O O . GLY A 1 226 ? -24.340 1.715 25.420 1.00 77.88 226 GLY A O 1
ATOM 1866 N N . ALA A 1 227 ? -24.839 -0.144 26.549 1.00 88.19 227 ALA A N 1
ATOM 1867 C CA . ALA A 1 227 ? -24.156 -1.053 25.621 1.00 88.19 227 ALA A CA 1
ATOM 1868 C C . ALA A 1 227 ? -24.846 -1.082 24.250 1.00 88.19 227 ALA A C 1
ATOM 1870 O O . ALA A 1 227 ? -24.195 -1.225 23.212 1.00 88.19 227 ALA A O 1
ATOM 1871 N N . VAL A 1 228 ? -26.173 -0.916 24.238 1.00 90.12 228 VAL A N 1
ATOM 1872 C CA . VAL A 1 228 ? -26.964 -0.767 23.009 1.00 90.12 228 VAL A CA 1
ATOM 1873 C C . VAL A 1 228 ? -26.543 0.481 22.237 1.00 90.12 228 VAL A C 1
ATOM 1875 O O . VAL A 1 228 ? -26.421 0.421 21.016 1.00 90.12 228 VAL A O 1
ATOM 1878 N N . ASP A 1 229 ? -26.289 1.592 22.925 1.00 94.19 229 ASP A N 1
ATOM 1879 C CA . ASP A 1 229 ? -25.927 2.859 22.288 1.00 94.19 229 ASP A CA 1
ATOM 1880 C C . ASP A 1 229 ? -24.506 2.820 21.723 1.00 94.19 229 ASP A C 1
ATOM 1882 O O . ASP A 1 229 ? -24.303 3.220 20.576 1.00 94.19 229 ASP A O 1
ATOM 1886 N N . LEU A 1 230 ? -23.559 2.196 22.437 1.00 94.75 230 LEU A N 1
ATOM 1887 C CA . LEU A 1 230 ? -22.232 1.893 21.895 1.00 94.75 230 LEU A CA 1
ATOM 1888 C C . LEU A 1 230 ? -22.323 1.036 20.623 1.00 94.75 230 LEU A C 1
ATOM 1890 O O . LEU A 1 230 ? -21.756 1.390 19.589 1.00 94.75 230 LEU A O 1
ATOM 1894 N N . LYS A 1 231 ? -23.077 -0.070 20.668 1.00 93.94 231 LYS A N 1
ATOM 1895 C CA . LYS A 1 231 ? -23.281 -0.960 19.511 1.00 93.94 231 LYS A CA 1
ATOM 1896 C C . LYS A 1 231 ? -23.943 -0.221 18.342 1.00 93.94 231 LYS A C 1
ATOM 1898 O O . LYS A 1 231 ? -23.518 -0.390 17.203 1.00 93.94 231 LYS A O 1
ATOM 1903 N N . LYS A 1 232 ? -24.927 0.650 18.601 1.00 94.38 232 LYS A N 1
ATOM 1904 C CA . LYS A 1 232 ? -25.548 1.514 17.580 1.00 94.38 232 LYS A CA 1
ATOM 1905 C C . LYS A 1 232 ? -24.550 2.502 16.978 1.00 94.38 232 LYS A C 1
ATOM 1907 O O . LYS A 1 232 ? -24.558 2.683 15.764 1.00 94.38 232 LYS A O 1
ATOM 1912 N N . ALA A 1 233 ? -23.700 3.129 17.790 1.00 94.88 233 ALA A N 1
ATOM 1913 C CA . ALA A 1 233 ? -22.685 4.066 17.316 1.00 94.88 233 ALA A CA 1
ATOM 1914 C C . ALA A 1 233 ? -21.641 3.371 16.428 1.00 94.88 233 ALA A C 1
ATOM 1916 O O . ALA A 1 233 ? -21.298 3.896 15.368 1.00 94.88 233 ALA A O 1
ATOM 1917 N N . ILE A 1 234 ? -21.201 2.170 16.814 1.00 95.88 234 ILE A N 1
ATOM 1918 C CA . ILE A 1 234 ? -20.318 1.324 16.000 1.00 95.88 234 ILE A CA 1
ATOM 1919 C C . ILE A 1 234 ? -21.015 0.948 14.689 1.00 95.88 234 ILE A C 1
ATOM 1921 O O . ILE A 1 234 ? -20.493 1.248 13.619 1.00 95.88 234 ILE A O 1
ATOM 1925 N N . LYS A 1 235 ? -22.233 0.396 14.761 1.00 94.44 235 LYS A N 1
ATOM 1926 C CA . LYS A 1 235 ? -23.016 -0.016 13.587 1.00 94.44 235 LYS A CA 1
ATOM 1927 C C . LYS A 1 235 ? -23.272 1.134 12.610 1.00 94.44 235 LYS A C 1
ATOM 1929 O O . LYS A 1 235 ? -23.156 0.964 11.404 1.00 94.44 235 LYS A O 1
ATOM 1934 N N . LYS A 1 236 ? -23.561 2.340 13.112 1.00 93.81 236 LYS A N 1
ATOM 1935 C CA . LYS A 1 236 ? -23.745 3.543 12.279 1.00 93.81 236 LYS A CA 1
ATOM 1936 C C . LYS A 1 236 ? -22.498 3.887 11.454 1.00 93.81 236 LYS A C 1
ATOM 1938 O O . LYS A 1 236 ? -22.618 4.539 10.422 1.00 93.81 236 LYS A O 1
ATOM 1943 N N . ASN A 1 237 ? -21.318 3.471 11.908 1.00 90.25 237 ASN A N 1
ATOM 1944 C CA . ASN A 1 237 ? -20.041 3.727 11.251 1.00 90.25 237 ASN A CA 1
ATOM 1945 C C . ASN A 1 237 ? -19.427 2.466 10.624 1.00 90.25 237 ASN A C 1
ATOM 1947 O O . ASN A 1 237 ? -18.275 2.532 10.213 1.00 90.25 237 ASN A O 1
ATOM 1951 N N . GLU A 1 238 ? -20.156 1.350 10.521 1.00 88.75 238 GLU A N 1
ATOM 1952 C CA . GLU A 1 238 ? -19.646 0.047 10.059 1.00 88.75 238 GLU A CA 1
ATOM 1953 C C . GLU A 1 238 ? -18.856 0.156 8.742 1.00 88.75 238 GLU A C 1
ATOM 1955 O O . GLU A 1 238 ? -17.696 -0.243 8.687 1.00 88.75 238 GLU A O 1
ATOM 1960 N N . GLY A 1 239 ? -19.401 0.847 7.732 1.00 82.62 239 GLY A N 1
ATOM 1961 C CA . GLY A 1 239 ? -18.733 1.043 6.434 1.00 82.62 239 GLY A CA 1
ATOM 1962 C C . GLY A 1 239 ? -17.444 1.885 6.461 1.00 82.62 239 GLY A C 1
ATOM 1963 O O . GLY A 1 239 ? -16.699 1.905 5.484 1.00 82.62 239 GLY A O 1
ATOM 1964 N N . HIS A 1 240 ? -17.156 2.580 7.564 1.00 85.62 240 HIS A N 1
ATOM 1965 C CA . HIS A 1 240 ? -15.933 3.368 7.758 1.00 85.62 240 HIS A CA 1
ATOM 1966 C C . HIS A 1 240 ? -15.077 2.867 8.926 1.00 85.62 240 HIS A C 1
ATOM 1968 O O . HIS A 1 240 ? -13.978 3.385 9.140 1.00 85.62 240 HIS A O 1
ATOM 1974 N N . LEU A 1 241 ? -15.561 1.876 9.678 1.00 91.12 241 LEU A N 1
ATOM 1975 C CA . LEU A 1 241 ? -14.989 1.453 10.947 1.00 91.12 241 LEU A CA 1
ATOM 1976 C C . LEU A 1 241 ? -13.572 0.924 10.756 1.00 91.12 241 LEU A C 1
ATOM 1978 O O . LEU A 1 241 ? -12.652 1.412 11.406 1.00 91.12 241 LEU A O 1
ATOM 1982 N N . PHE A 1 242 ? -13.382 0.019 9.793 1.00 87.19 242 PHE A N 1
ATOM 1983 C CA . PHE A 1 242 ? -12.068 -0.525 9.462 1.00 87.19 242 PHE A CA 1
ATOM 1984 C C . PHE A 1 242 ? -11.048 0.575 9.137 1.00 87.19 242 PHE A C 1
ATOM 1986 O O . PHE A 1 242 ? -9.974 0.613 9.730 1.00 87.19 242 PHE A O 1
ATOM 1993 N N . SER A 1 243 ? -11.388 1.514 8.243 1.00 81.06 243 SER A N 1
ATOM 1994 C CA . SER A 1 243 ? -10.479 2.613 7.883 1.00 81.06 243 SER A CA 1
ATOM 1995 C C . SER A 1 243 ? -10.163 3.501 9.085 1.00 81.06 243 SER A C 1
ATOM 1997 O O . SER A 1 243 ? -9.009 3.861 9.285 1.00 81.06 243 SER A O 1
ATOM 1999 N N . ALA A 1 244 ? -11.172 3.842 9.890 1.00 87.81 244 ALA A N 1
ATOM 2000 C CA . ALA A 1 244 ? -10.992 4.691 11.060 1.00 87.81 244 ALA A CA 1
ATOM 2001 C C . ALA A 1 244 ? -10.118 4.018 12.130 1.00 87.81 244 ALA A C 1
ATOM 2003 O O . ALA A 1 244 ? -9.315 4.690 12.776 1.00 87.81 244 ALA A O 1
ATOM 2004 N N . MET A 1 245 ? -10.234 2.698 12.295 1.00 91.62 245 MET A N 1
ATOM 2005 C CA . MET A 1 245 ? -9.354 1.918 13.162 1.00 91.62 245 MET A CA 1
ATOM 2006 C C . MET A 1 245 ? -7.930 1.892 12.595 1.00 91.62 245 MET A C 1
ATOM 2008 O O . MET A 1 245 ? -6.996 2.281 13.283 1.00 91.62 245 MET A O 1
ATOM 2012 N N . MET A 1 246 ? -7.758 1.548 11.318 1.00 82.94 246 MET A N 1
ATOM 2013 C CA . MET A 1 246 ? -6.450 1.469 10.655 1.00 82.94 246 MET A CA 1
ATOM 2014 C C . MET A 1 246 ? -5.643 2.780 10.659 1.00 82.94 246 MET A C 1
ATOM 2016 O O . MET A 1 246 ? -4.416 2.737 10.521 1.00 82.94 246 MET A O 1
ATOM 2020 N N . ASP A 1 247 ? -6.308 3.928 10.793 1.00 80.94 247 ASP A N 1
ATOM 2021 C CA . ASP A 1 247 ? -5.681 5.253 10.886 1.00 80.94 247 ASP A CA 1
ATOM 2022 C C . ASP A 1 247 ? -5.005 5.521 12.243 1.00 80.94 247 ASP A C 1
ATOM 2024 O O . ASP A 1 247 ? -4.227 6.470 12.367 1.00 80.94 247 ASP A O 1
ATOM 2028 N N . LEU A 1 248 ? -5.287 4.708 13.265 1.00 81.88 248 LEU A N 1
ATOM 2029 C CA . LEU A 1 248 ? -4.682 4.848 14.585 1.00 81.88 248 LEU A CA 1
ATOM 2030 C C . LEU A 1 248 ? -3.467 3.924 14.734 1.00 81.88 248 LEU A C 1
ATOM 2032 O O . LEU A 1 248 ? -3.431 2.773 14.289 1.00 81.88 248 LEU A O 1
ATOM 2036 N N . SER A 1 249 ? -2.444 4.431 15.406 1.00 79.81 249 SER A N 1
ATOM 2037 C CA . SER A 1 249 ? -1.375 3.606 15.962 1.00 79.81 249 SER A CA 1
ATOM 2038 C C . SER A 1 249 ? -1.811 2.959 17.281 1.00 79.81 249 SER A C 1
ATOM 2040 O O . SER A 1 249 ? -2.697 3.452 17.981 1.00 79.81 249 SER A O 1
ATOM 2042 N N . VAL A 1 250 ? -1.127 1.877 17.665 1.00 80.94 250 VAL A N 1
ATOM 2043 C CA . VAL A 1 250 ? -1.303 1.215 18.972 1.00 80.94 250 VAL A CA 1
ATOM 2044 C C . VAL A 1 250 ? -1.155 2.217 20.126 1.00 80.94 250 VAL A C 1
ATOM 2046 O O . VAL A 1 250 ? -1.922 2.182 21.086 1.00 80.94 250 VAL A O 1
ATOM 2049 N N . SER A 1 251 ? -0.183 3.131 20.042 1.00 79.25 251 SER A N 1
ATOM 2050 C CA . SER A 1 251 ? 0.062 4.135 21.083 1.00 79.25 251 SER A CA 1
ATOM 2051 C C . SER A 1 251 ? -1.029 5.204 21.147 1.00 79.25 251 SER A C 1
ATOM 2053 O O . SER A 1 251 ? -1.346 5.656 22.244 1.00 79.25 251 SER A O 1
ATOM 2055 N N . GLU A 1 252 ? -1.631 5.591 20.019 1.00 84.69 252 GLU A N 1
ATOM 2056 C CA . GLU A 1 252 ? -2.787 6.497 19.990 1.00 84.69 252 GLU A CA 1
ATOM 2057 C C . GLU A 1 252 ? -4.035 5.829 20.570 1.00 84.69 252 GLU A C 1
ATOM 2059 O O . GLU A 1 252 ? -4.705 6.428 21.410 1.00 84.69 252 GLU A O 1
ATOM 2064 N N . LEU A 1 253 ? -4.313 4.580 20.185 1.00 90.44 253 LEU A N 1
ATOM 2065 C CA . LEU A 1 253 ? -5.460 3.821 20.685 1.00 90.44 253 LEU A CA 1
ATOM 2066 C C . LEU A 1 253 ? -5.403 3.637 22.211 1.00 90.44 253 LEU A C 1
ATOM 2068 O O . LEU A 1 253 ? -6.402 3.823 22.903 1.00 90.44 253 LEU A O 1
ATOM 2072 N N . ARG A 1 254 ? -4.213 3.347 22.748 1.00 91.69 254 ARG A N 1
ATOM 2073 C CA . ARG A 1 254 ? -3.982 3.144 24.188 1.00 91.69 254 ARG A CA 1
ATOM 2074 C C . ARG A 1 254 ? -4.211 4.381 25.060 1.00 91.69 254 ARG A C 1
ATOM 2076 O O . ARG A 1 254 ? -4.245 4.246 26.279 1.00 91.69 254 ARG A O 1
ATOM 2083 N N . ARG A 1 255 ? -4.365 5.575 24.477 1.00 90.44 255 ARG A N 1
ATOM 2084 C CA . ARG A 1 255 ? -4.676 6.805 25.231 1.00 90.44 255 ARG A CA 1
ATOM 2085 C C . ARG A 1 255 ? -6.125 6.860 25.711 1.00 90.44 255 ARG A C 1
ATOM 2087 O O . ARG A 1 255 ? -6.438 7.682 26.567 1.00 90.44 255 ARG A O 1
ATOM 2094 N N . PHE A 1 256 ? -7.005 6.033 25.150 1.00 92.00 256 PHE A N 1
ATOM 2095 C CA . PHE A 1 256 ? -8.426 6.050 25.473 1.00 92.00 256 PHE A CA 1
ATOM 2096 C C . PHE A 1 256 ? -8.750 5.043 26.584 1.00 92.00 256 PHE A C 1
ATOM 2098 O O . PHE A 1 256 ? -8.331 3.888 26.496 1.00 92.00 256 PHE A O 1
ATOM 2105 N N . PRO A 1 257 ? -9.516 5.431 27.617 1.00 91.44 257 PRO A N 1
ATOM 2106 C CA . PRO A 1 257 ? -10.053 4.481 28.587 1.00 91.44 257 PRO A CA 1
ATOM 2107 C C . PRO A 1 257 ? -10.878 3.388 27.896 1.00 91.44 257 PRO A C 1
ATOM 2109 O O . PRO A 1 257 ? -11.527 3.647 26.886 1.00 91.44 257 PRO A O 1
ATOM 2112 N N . ASN A 1 258 ? -10.858 2.168 28.441 1.00 93.38 258 ASN A N 1
ATOM 2113 C CA . ASN A 1 258 ? -11.633 1.019 27.944 1.00 93.38 258 ASN A CA 1
ATOM 2114 C C . ASN A 1 258 ? -11.432 0.680 26.454 1.00 93.38 258 ASN A C 1
ATOM 2116 O O . ASN A 1 258 ? -12.269 -0.001 25.853 1.00 93.38 258 ASN A O 1
ATOM 2120 N N . TYR A 1 259 ? -10.341 1.144 25.824 1.00 94.88 259 TYR A N 1
ATOM 2121 C CA . TYR A 1 259 ? -10.118 0.905 24.397 1.00 94.88 259 TYR A CA 1
ATOM 2122 C C . TYR A 1 259 ? -10.136 -0.588 24.068 1.00 94.88 259 TYR A C 1
ATOM 2124 O O . TYR A 1 259 ? -10.583 -0.948 22.986 1.00 94.88 259 TYR A O 1
ATOM 2132 N N . ARG A 1 260 ? -9.683 -1.464 24.977 1.00 94.31 260 ARG A N 1
ATOM 2133 C CA . ARG A 1 260 ? -9.658 -2.917 24.762 1.00 94.31 260 ARG A CA 1
ATOM 2134 C C . ARG A 1 260 ? -11.063 -3.457 24.566 1.00 94.31 260 ARG A C 1
ATOM 2136 O O . ARG A 1 260 ? -11.340 -4.121 23.574 1.00 94.31 260 ARG A O 1
ATOM 2143 N N . GLU A 1 261 ? -11.965 -3.137 25.479 1.00 94.56 261 GLU A N 1
ATOM 2144 C CA . GLU A 1 261 ? -13.334 -3.631 25.495 1.00 94.56 261 GLU A CA 1
ATOM 2145 C C . GLU A 1 261 ? -14.139 -3.056 24.329 1.00 94.56 261 GLU A C 1
ATOM 2147 O O . GLU A 1 261 ? -14.853 -3.801 23.654 1.00 94.56 261 GLU A O 1
ATOM 2152 N N . VAL A 1 262 ? -13.969 -1.761 24.039 1.00 95.50 262 VAL A N 1
ATOM 2153 C CA . VAL A 1 262 ? -14.598 -1.116 22.878 1.00 95.50 262 VAL A CA 1
ATOM 2154 C C . VAL A 1 262 ? -14.069 -1.710 21.574 1.00 95.50 262 VAL A C 1
ATOM 2156 O O . VAL A 1 262 ? -14.864 -2.054 20.701 1.00 95.50 262 VAL A O 1
ATOM 2159 N N . THR A 1 263 ? -12.752 -1.913 21.461 1.00 95.69 263 THR A N 1
ATOM 2160 C CA . THR A 1 263 ? -12.124 -2.528 20.278 1.00 95.69 263 THR A CA 1
ATOM 2161 C C . THR A 1 263 ? -12.592 -3.956 20.091 1.00 95.69 263 THR A C 1
ATOM 2163 O O . THR A 1 263 ? -12.936 -4.330 18.976 1.00 95.69 263 THR A O 1
ATOM 2166 N N . ARG A 1 264 ? -12.705 -4.733 21.171 1.00 93.81 264 ARG A N 1
ATOM 2167 C CA . ARG A 1 264 ? -13.252 -6.090 21.118 1.00 93.81 264 ARG A CA 1
ATOM 2168 C C . ARG A 1 264 ? -14.645 -6.119 20.495 1.00 93.81 264 ARG A C 1
ATOM 2170 O O . ARG A 1 264 ? -14.892 -6.971 19.654 1.00 93.81 264 ARG A O 1
ATOM 2177 N N . ILE A 1 265 ? -15.526 -5.193 20.885 1.00 93.94 265 ILE A N 1
ATOM 2178 C CA . ILE A 1 265 ? -16.878 -5.084 20.314 1.00 93.94 265 ILE A CA 1
ATOM 2179 C C . ILE A 1 265 ? -16.813 -4.604 18.859 1.00 93.94 265 ILE A C 1
ATOM 2181 O O . ILE A 1 265 ? -17.501 -5.153 18.007 1.00 93.94 265 ILE A O 1
ATOM 2185 N N . ALA A 1 266 ? -16.002 -3.587 18.562 1.00 95.31 266 ALA A N 1
ATOM 2186 C CA . ALA A 1 266 ? -15.901 -2.997 17.228 1.00 95.31 266 ALA A CA 1
ATOM 2187 C C . ALA A 1 266 ? -15.380 -3.988 16.178 1.00 95.31 266 ALA A C 1
ATOM 2189 O O . ALA A 1 266 ? -15.919 -4.049 15.077 1.00 95.31 266 ALA A O 1
ATOM 2190 N N . VAL A 1 267 ? -14.393 -4.814 16.536 1.00 93.88 267 VAL A N 1
ATOM 2191 C CA . VAL A 1 267 ? -13.842 -5.867 15.668 1.00 93.88 267 VAL A CA 1
ATOM 2192 C C . VAL A 1 267 ? -14.924 -6.856 15.219 1.00 93.88 267 VAL A C 1
ATOM 2194 O O . VAL A 1 267 ? -14.830 -7.390 14.117 1.00 93.88 267 VAL A O 1
ATOM 2197 N N . ASP A 1 268 ? -15.988 -7.066 16.001 1.00 91.75 268 ASP A N 1
ATOM 2198 C CA . ASP A 1 268 ? -17.086 -7.954 15.603 1.00 91.75 268 ASP A CA 1
ATOM 2199 C C . ASP A 1 268 ? -17.995 -7.414 14.497 1.00 91.75 268 ASP A C 1
ATOM 2201 O O . ASP A 1 268 ? -18.745 -8.193 13.910 1.00 91.75 268 ASP A O 1
ATOM 2205 N N . TYR A 1 269 ? -17.899 -6.123 14.184 1.00 93.56 269 TYR A N 1
ATOM 2206 C CA . TYR A 1 269 ? -18.591 -5.498 13.053 1.00 93.56 269 TYR A CA 1
ATOM 2207 C C . TYR A 1 269 ? -17.742 -5.483 11.778 1.00 93.56 269 TYR A C 1
ATOM 2209 O O . TYR A 1 269 ? -18.204 -5.031 10.738 1.00 93.56 269 TYR A O 1
ATOM 2217 N N . LEU A 1 270 ? -16.500 -5.963 11.844 1.00 89.62 270 LEU A N 1
ATOM 2218 C CA . LEU A 1 270 ? -15.643 -6.110 10.674 1.00 89.62 270 LEU A CA 1
ATOM 2219 C C . LEU A 1 270 ? -15.867 -7.480 10.030 1.00 89.62 270 LEU A C 1
ATOM 2221 O O . LEU A 1 270 ? -16.119 -8.468 10.733 1.00 89.62 270 LEU A O 1
ATOM 2225 N N . ASN A 1 271 ? -15.726 -7.567 8.708 1.00 87.31 271 ASN A N 1
ATOM 2226 C CA . ASN A 1 271 ? -15.671 -8.867 8.031 1.00 87.31 271 ASN A CA 1
ATOM 2227 C C . ASN A 1 271 ? -14.339 -9.591 8.326 1.00 87.31 271 ASN A C 1
ATOM 2229 O O . ASN A 1 271 ? -13.433 -9.020 8.934 1.00 87.31 271 ASN A O 1
ATOM 2233 N N . LEU A 1 272 ? -14.226 -10.868 7.948 1.00 80.44 272 LEU A N 1
ATOM 2234 C CA . LEU A 1 272 ? -13.048 -11.685 8.271 1.00 80.44 272 LEU A CA 1
ATOM 2235 C C . LEU A 1 272 ? -11.743 -11.086 7.725 1.00 80.44 272 LEU A C 1
ATOM 2237 O O . LEU A 1 272 ? -10.762 -11.013 8.467 1.00 80.44 272 LEU A O 1
ATOM 2241 N N . ASP A 1 273 ? -11.752 -10.576 6.495 1.00 75.56 273 ASP A N 1
ATOM 2242 C CA . ASP A 1 273 ? -10.565 -9.995 5.859 1.00 75.56 273 ASP A CA 1
ATOM 2243 C C . ASP A 1 273 ? -10.101 -8.733 6.585 1.00 75.56 273 ASP A C 1
ATOM 2245 O O . ASP A 1 273 ? -8.922 -8.559 6.892 1.00 75.56 273 ASP A O 1
ATOM 2249 N N . GLU A 1 274 ? -11.042 -7.858 6.935 1.00 81.81 274 GLU A N 1
ATOM 2250 C CA . GLU A 1 274 ? -10.767 -6.649 7.704 1.00 81.81 274 GLU A CA 1
ATOM 2251 C C . GLU A 1 274 ? -10.199 -6.973 9.086 1.00 81.81 274 GLU A C 1
ATOM 2253 O O . GLU A 1 274 ? -9.265 -6.305 9.531 1.00 81.81 274 GLU A O 1
ATOM 2258 N N . ARG A 1 275 ? -10.698 -8.021 9.756 1.00 84.62 275 ARG A N 1
ATOM 2259 C CA . ARG A 1 275 ? -10.129 -8.485 11.032 1.00 84.62 275 ARG A CA 1
ATOM 2260 C C . ARG A 1 275 ? -8.714 -9.012 10.852 1.00 84.62 275 ARG A C 1
ATOM 2262 O O . ARG A 1 275 ? -7.856 -8.694 11.670 1.00 84.62 275 ARG A O 1
ATOM 2269 N N . PHE A 1 276 ? -8.469 -9.796 9.804 1.00 78.19 276 PHE A N 1
ATOM 2270 C CA . PHE A 1 276 ? -7.145 -10.332 9.510 1.00 78.19 276 PHE A CA 1
ATOM 2271 C C . PHE A 1 276 ? -6.138 -9.204 9.268 1.00 78.19 276 PHE A C 1
ATOM 2273 O O . PHE A 1 276 ? -5.094 -9.160 9.918 1.00 78.19 276 PHE A O 1
ATOM 2280 N N . ILE A 1 277 ? -6.480 -8.234 8.417 1.00 75.31 277 ILE A N 1
ATOM 2281 C CA . ILE A 1 277 ? -5.615 -7.084 8.130 1.00 75.31 277 ILE A CA 1
ATOM 2282 C C . ILE A 1 277 ? -5.401 -6.235 9.388 1.00 75.31 277 ILE A C 1
ATOM 2284 O O . ILE A 1 277 ? -4.276 -5.828 9.678 1.00 75.31 277 ILE A O 1
ATOM 2288 N N . LEU A 1 278 ? -6.457 -5.985 10.168 1.00 81.75 278 LEU A N 1
ATOM 2289 C CA . LEU A 1 278 ? -6.343 -5.209 11.401 1.00 81.75 278 LEU A CA 1
ATOM 2290 C C . LEU A 1 278 ? -5.497 -5.934 12.460 1.00 81.75 278 LEU A C 1
ATOM 2292 O O . LEU A 1 278 ? -4.785 -5.274 13.211 1.00 81.75 278 LEU A O 1
ATOM 2296 N N . ASN A 1 279 ? -5.512 -7.269 12.498 1.00 82.56 279 ASN A N 1
ATOM 2297 C CA . ASN A 1 279 ? -4.622 -8.062 13.348 1.00 82.56 279 ASN A CA 1
ATOM 2298 C C . ASN A 1 279 ? -3.154 -7.915 12.929 1.00 82.56 279 ASN A C 1
ATOM 2300 O O . ASN A 1 279 ? -2.294 -7.753 13.787 1.00 82.56 279 ASN A O 1
ATOM 2304 N N . GLN A 1 280 ? -2.858 -7.890 11.625 1.00 75.38 280 GLN A N 1
ATOM 2305 C CA . GLN A 1 280 ? -1.495 -7.610 11.148 1.00 75.38 280 GLN A CA 1
ATOM 2306 C C . GLN A 1 280 ? -1.042 -6.188 11.514 1.00 75.38 280 GLN A C 1
ATOM 2308 O O . GLN A 1 280 ? 0.120 -5.971 11.850 1.00 75.38 280 GLN A O 1
ATOM 2313 N N . HIS A 1 281 ? -1.964 -5.219 11.498 1.00 77.44 281 HIS A N 1
ATOM 2314 C CA . HIS A 1 281 ? -1.690 -3.838 11.913 1.00 77.44 281 HIS A CA 1
ATOM 2315 C C . HIS A 1 281 ? -1.487 -3.704 13.429 1.00 77.44 281 HIS A C 1
ATOM 2317 O O . HIS A 1 281 ? -0.596 -2.986 13.886 1.00 77.44 281 HIS A O 1
ATOM 2323 N N . TRP A 1 282 ? -2.305 -4.396 14.226 1.00 85.50 282 TRP A N 1
ATOM 2324 C CA . TRP A 1 282 ? -2.328 -4.319 15.688 1.00 85.50 282 TRP A CA 1
ATOM 2325 C C . TRP A 1 282 ? -2.229 -5.693 16.375 1.00 85.50 282 TRP A C 1
ATOM 2327 O O . TRP A 1 282 ? -3.107 -6.049 17.174 1.00 85.50 282 TRP A O 1
ATOM 2337 N N . PRO A 1 283 ? -1.138 -6.448 16.171 1.00 80.81 283 PRO A N 1
ATOM 2338 C CA . PRO A 1 283 ? -1.036 -7.812 16.692 1.00 80.81 283 PRO A CA 1
ATOM 2339 C C . PRO A 1 283 ? -1.089 -7.843 18.226 1.00 80.81 283 PRO A C 1
ATOM 2341 O O . PRO A 1 283 ? -1.705 -8.713 18.839 1.00 80.81 283 PRO A O 1
ATOM 2344 N N . THR A 1 284 ? -0.510 -6.832 18.878 1.00 86.00 284 THR A N 1
ATOM 2345 C CA . THR A 1 284 ? -0.546 -6.697 20.340 1.00 86.00 284 THR A CA 1
ATOM 2346 C C . THR A 1 284 ? -1.943 -6.387 20.871 1.00 86.00 284 THR A C 1
ATOM 2348 O O . THR A 1 284 ? -2.309 -6.897 21.925 1.00 86.00 284 THR A O 1
ATOM 2351 N N . ILE A 1 285 ? -2.752 -5.611 20.145 1.00 90.75 285 ILE A N 1
ATOM 2352 C CA . ILE A 1 285 ? -4.129 -5.309 20.556 1.00 90.75 285 ILE A CA 1
ATOM 2353 C C . ILE A 1 285 ? -5.001 -6.557 20.441 1.00 90.75 285 ILE A C 1
ATOM 2355 O O . ILE A 1 285 ? -5.764 -6.837 21.359 1.00 90.75 285 ILE A O 1
ATOM 2359 N N . PHE A 1 286 ? -4.867 -7.331 19.359 1.00 88.75 286 PHE A N 1
ATOM 2360 C CA . PHE A 1 286 ? -5.625 -8.574 19.169 1.00 88.75 286 PHE A CA 1
ATOM 2361 C C . PHE A 1 286 ? -5.326 -9.610 20.261 1.00 88.75 286 PHE A C 1
ATOM 2363 O O . PHE A 1 286 ? -6.253 -10.229 20.795 1.00 88.75 286 PHE A O 1
ATOM 2370 N N . ASN A 1 287 ? -4.059 -9.708 20.677 1.00 87.12 287 ASN A N 1
ATOM 2371 C CA . ASN A 1 287 ? -3.661 -10.505 21.838 1.00 87.12 287 ASN A CA 1
ATOM 2372 C C . ASN A 1 287 ? -4.330 -10.010 23.131 1.00 87.12 287 ASN A C 1
ATOM 2374 O O . ASN A 1 287 ? -4.857 -10.807 23.903 1.00 87.12 287 ASN A O 1
ATOM 2378 N N . GLU A 1 288 ? -4.348 -8.697 23.367 1.00 90.25 288 GLU A N 1
ATOM 2379 C CA . GLU A 1 288 ? -4.926 -8.108 24.581 1.00 90.25 288 GLU A CA 1
ATOM 2380 C C . GLU A 1 288 ? -6.447 -8.255 24.679 1.00 90.25 288 GLU A C 1
ATOM 2382 O O . GLU A 1 288 ? -6.973 -8.429 25.777 1.00 90.25 288 GLU A O 1
ATOM 2387 N N . ILE A 1 289 ? -7.163 -8.179 23.555 1.00 91.12 289 ILE A N 1
ATOM 2388 C CA . ILE A 1 289 ? -8.628 -8.317 23.532 1.00 91.12 289 ILE A CA 1
ATOM 2389 C C . ILE A 1 289 ? -9.092 -9.781 23.492 1.00 91.12 289 ILE A C 1
ATOM 2391 O O . ILE A 1 289 ? -10.300 -10.034 23.471 1.00 91.12 289 ILE A O 1
ATOM 2395 N N . GLY A 1 290 ? -8.158 -10.740 23.471 1.00 82.69 290 GLY A N 1
ATOM 2396 C CA . GLY A 1 290 ? -8.452 -12.174 23.460 1.00 82.69 290 GLY A CA 1
ATOM 2397 C C . GLY A 1 290 ? -9.134 -12.654 22.176 1.00 82.69 290 GLY A C 1
ATOM 2398 O O . GLY A 1 290 ? -9.883 -13.628 22.205 1.00 82.69 290 GLY A O 1
ATOM 2399 N N . ARG A 1 291 ? -8.915 -11.962 21.052 1.00 68.38 291 ARG A N 1
ATOM 2400 C CA . ARG A 1 291 ? -9.409 -12.356 19.727 1.00 68.38 291 ARG A CA 1
ATOM 2401 C C . ARG A 1 291 ? -8.217 -12.842 18.917 1.00 68.38 291 ARG A C 1
ATOM 2403 O O . ARG A 1 291 ? -7.665 -12.087 18.130 1.00 68.38 291 ARG A O 1
ATOM 2410 N N . ALA A 1 292 ? -7.812 -14.097 19.093 1.00 56.81 292 ALA A N 1
ATOM 2411 C CA . ALA A 1 292 ? -7.011 -14.726 18.050 1.00 56.81 292 ALA A CA 1
ATOM 2412 C C . ALA A 1 292 ? -7.877 -14.755 16.781 1.00 56.81 292 ALA A C 1
ATOM 2414 O O . ALA A 1 292 ? -9.042 -15.155 16.847 1.00 56.81 292 ALA A O 1
ATOM 2415 N N . VAL A 1 293 ? -7.357 -14.278 15.649 1.00 54.16 293 VAL A N 1
ATOM 2416 C CA . VAL A 1 293 ? -8.004 -14.534 14.357 1.00 54.16 293 VAL A CA 1
ATOM 2417 C C . VAL A 1 293 ? -7.894 -16.040 14.153 1.00 54.16 293 VAL A C 1
ATOM 2419 O O . VAL A 1 293 ? -6.813 -16.543 13.860 1.00 54.16 293 VAL A O 1
ATOM 2422 N N . ILE A 1 294 ? -8.971 -16.767 14.450 1.00 47.00 294 ILE A N 1
ATOM 2423 C CA . ILE A 1 294 ? -9.050 -18.196 14.162 1.00 47.00 294 ILE A CA 1
ATOM 2424 C C . ILE A 1 294 ? -9.144 -18.283 12.639 1.00 47.00 294 ILE A C 1
ATOM 2426 O O . ILE A 1 294 ? -10.146 -17.844 12.072 1.00 47.00 294 ILE A O 1
ATOM 2430 N N . LEU A 1 295 ? -8.049 -18.729 12.019 1.00 41.78 295 LEU A N 1
ATOM 2431 C CA . LEU A 1 295 ? -7.981 -19.116 10.610 1.00 41.78 295 LEU A CA 1
ATOM 2432 C C . LEU A 1 295 ? -8.862 -20.343 10.364 1.00 41.78 295 LEU A C 1
ATOM 2434 O O . LEU A 1 295 ? -8.815 -21.265 11.213 1.00 41.78 295 LEU A O 1
#

Radius of gyration: 22.38 Å; chains: 1; bounding box: 55×39×65 Å

pLDDT: mean 79.92, std 16.48, range [27.17, 95.88]

Sequence (295 aa):
MMFHDFNKPSEKINELRINNCTGIYVVRSMHRNIFKDVNNEMHKEYQERTIPTPPEEMLKYLVDENVIYIGKGIGNGGLLKRFKQEFLHIGNGTFFRTVGAVLLFNPIKGLVNSNNYRFNEPEKQAAKDFIENNLEVSYECKHTLYEFFNIYNINIIEKSMIKLNQPIFNIQNNSNSSPLVTRLRNRCLNIARQNPDIIFENKYVQILRAQVENNWCVNYMCTTCGAVDLKKAIKKNEGHLFSAMMDLSVSELRRFPNYREVTRIAVDYLNLDERFILNQHWPTIFNEIGRAVIL

Foldseek 3Di:
DDFDKDAQLVVCLVVDPQFQFWWKKWKFWPDPPPCVVLVVPQDDDDDDDDQPAQPPVVLVVLADQRTQDMDIFHDHRTVSVQSCCQQVVPFAHLNLLLLLLLLLAAFDADDPPLLRTHGDPVSSVVSNVCCRPTMMMTIDGQVVCCVPRVDNDNVSVRLNSCCSHVRASPPPSRPRHRPVSVLSSVLNSVRRHDDPVCCVVQLLSVLLVCCVVVVADLPLPDPDRNVVVSLVSLVVCLVCLLSSLSSDAPVRLVVGPPSLSSVLNSLVSDDLVSNVVSCSRCVVSCVVNVNDSPD